Protein AF-T0LJA4-F1 (afdb_monomer)

Radius of gyration: 33.54 Å; Cα contacts (8 Å, |Δi|>4): 275; chains: 1; bounding box: 72×98×67 Å

Structure (mmCIF, N/CA/C/O backbone):
data_AF-T0LJA4-F1
#
_entry.id   AF-T0LJA4-F1
#
loop_
_atom_site.group_PDB
_atom_site.id
_atom_site.type_symbol
_atom_site.label_atom_id
_atom_site.label_alt_id
_atom_site.label_comp_id
_atom_site.label_asym_id
_atom_site.label_entity_id
_atom_site.label_seq_id
_atom_site.pdbx_PDB_ins_code
_atom_site.Cartn_x
_atom_site.Cartn_y
_atom_site.Cartn_z
_atom_site.occupancy
_atom_site.B_iso_or_equiv
_atom_site.auth_seq_id
_atom_site.auth_comp_id
_atom_site.auth_asym_id
_atom_site.auth_atom_id
_atom_site.pdbx_PDB_model_num
ATOM 1 N N . MET A 1 1 ? 8.415 -3.912 -3.471 1.00 46.12 1 MET A N 1
ATOM 2 C CA . MET A 1 1 ? 7.302 -2.967 -3.253 1.00 46.12 1 MET A CA 1
ATOM 3 C C . MET A 1 1 ? 6.629 -3.339 -1.932 1.00 46.12 1 MET A C 1
ATOM 5 O O . MET A 1 1 ? 5.525 -3.836 -1.938 1.00 46.12 1 MET A O 1
ATOM 9 N N . LEU A 1 2 ? 7.344 -3.169 -0.811 1.00 61.47 2 LEU A N 1
ATOM 10 C CA . LEU A 1 2 ? 6.916 -3.611 0.533 1.00 61.47 2 LEU A CA 1
ATOM 11 C C . LEU A 1 2 ? 6.573 -2.431 1.458 1.00 61.47 2 LEU A C 1
ATOM 13 O O . LEU A 1 2 ? 5.870 -2.584 2.442 1.00 61.47 2 LEU A O 1
ATOM 17 N N . VAL A 1 3 ? 7.012 -1.215 1.111 1.00 67.69 3 VAL A N 1
ATOM 18 C CA . VAL A 1 3 ? 6.973 -0.060 2.022 1.00 67.69 3 VAL A CA 1
ATOM 19 C C . VAL A 1 3 ? 5.551 0.391 2.360 1.00 67.69 3 VAL A C 1
ATOM 21 O O . VAL A 1 3 ? 5.290 0.699 3.513 1.00 67.69 3 VAL A O 1
ATOM 24 N N . LEU A 1 4 ? 4.628 0.449 1.395 1.00 72.62 4 LEU A N 1
ATOM 25 C CA . LEU A 1 4 ? 3.251 0.882 1.679 1.00 72.62 4 LEU A CA 1
ATOM 26 C C . LEU A 1 4 ? 2.465 -0.185 2.439 1.00 72.62 4 LEU A C 1
ATOM 28 O O . LEU A 1 4 ? 1.706 0.137 3.346 1.00 72.62 4 LEU A O 1
ATOM 32 N N . GLU A 1 5 ? 2.665 -1.455 2.108 1.00 76.44 5 GLU A N 1
ATOM 33 C CA . GLU A 1 5 ? 2.030 -2.532 2.851 1.00 76.44 5 GLU A CA 1
ATOM 34 C C . GLU A 1 5 ? 2.531 -2.567 4.293 1.00 76.44 5 GLU A C 1
ATOM 36 O O . GLU A 1 5 ? 1.732 -2.461 5.219 1.00 76.44 5 GLU A O 1
ATOM 41 N N . GLU A 1 6 ? 3.847 -2.588 4.489 1.00 78.88 6 GLU A N 1
ATOM 42 C CA . GLU A 1 6 ? 4.453 -2.656 5.815 1.00 78.88 6 GLU A CA 1
ATOM 43 C C . GLU A 1 6 ? 4.259 -1.380 6.637 1.00 78.88 6 GLU A C 1
ATOM 45 O O . GLU A 1 6 ? 4.065 -1.483 7.841 1.00 78.88 6 GLU A O 1
ATOM 50 N N . GL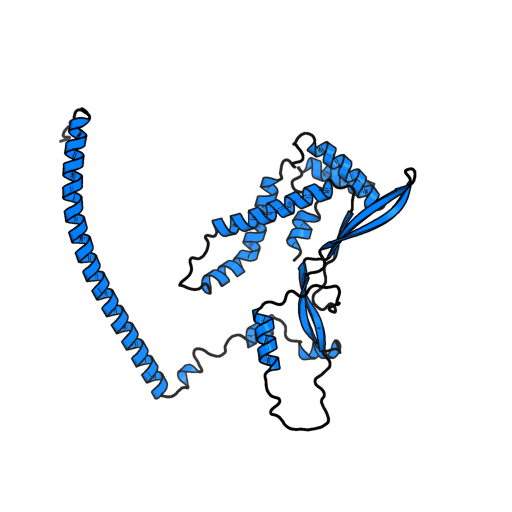N A 1 7 ? 4.318 -0.183 6.041 1.00 78.44 7 GLN A N 1
ATOM 51 C CA . GLN A 1 7 ? 4.282 1.080 6.801 1.00 78.44 7 GLN A CA 1
ATOM 52 C C . GLN A 1 7 ? 2.909 1.753 6.834 1.00 78.44 7 GLN A C 1
ATOM 54 O O . GLN A 1 7 ? 2.740 2.715 7.577 1.00 78.44 7 GLN A O 1
ATOM 59 N N . VAL A 1 8 ? 1.951 1.316 6.012 1.00 82.88 8 VAL A N 1
ATOM 60 C CA . VAL A 1 8 ? 0.622 1.945 5.937 1.00 82.88 8 VAL A CA 1
ATOM 61 C C . VAL A 1 8 ? -0.491 0.920 6.136 1.00 82.88 8 VAL A C 1
ATOM 63 O O . VAL A 1 8 ? -1.354 1.127 6.986 1.00 82.88 8 VAL A O 1
ATOM 66 N N . PHE A 1 9 ? -0.494 -0.192 5.394 1.00 82.56 9 PHE A N 1
ATOM 67 C CA . PHE A 1 9 ? -1.622 -1.138 5.423 1.00 82.56 9 PHE A CA 1
ATOM 68 C C . PHE A 1 9 ? -1.550 -2.209 6.516 1.00 82.56 9 PHE A C 1
ATOM 70 O O . PHE A 1 9 ? -2.594 -2.791 6.838 1.00 82.56 9 PHE A O 1
ATOM 77 N N . SER A 1 10 ? -0.362 -2.476 7.062 1.00 83.81 10 SER A N 1
ATOM 78 C CA . SER A 1 10 ? -0.141 -3.424 8.159 1.00 83.81 10 SER A CA 1
ATOM 79 C C . SER A 1 10 ? -0.521 -2.836 9.524 1.00 83.81 10 SER A C 1
ATOM 81 O O . SER A 1 10 ? -0.869 -3.581 10.440 1.00 83.81 10 SER A O 1
ATOM 83 N N . GLU A 1 11 ? -0.502 -1.504 9.662 1.00 87.62 11 GLU A N 1
ATOM 84 C CA . GLU A 1 11 ? -0.831 -0.835 10.918 1.00 87.62 11 GLU A CA 1
ATOM 85 C C . GLU A 1 11 ? -2.306 -1.060 11.288 1.00 87.62 11 GLU A C 1
ATOM 87 O O . GLU A 1 11 ? -3.212 -0.926 10.457 1.00 87.62 11 GLU A O 1
ATOM 92 N N . LEU A 1 12 ? -2.561 -1.366 12.566 1.00 90.25 12 LEU A N 1
ATOM 93 C CA . LEU A 1 12 ? -3.914 -1.593 13.096 1.00 90.25 12 LEU A CA 1
ATOM 94 C C . LEU A 1 12 ? -4.790 -0.334 13.036 1.00 90.25 12 LEU A C 1
ATOM 96 O O . LEU A 1 12 ? -6.008 -0.442 12.927 1.00 90.25 12 LEU A O 1
ATOM 100 N N . LEU A 1 13 ? -4.170 0.848 13.094 1.00 92.88 13 LEU A N 1
ATOM 101 C CA . LEU A 1 13 ? -4.787 2.139 12.812 1.00 92.88 13 LEU A CA 1
ATOM 102 C C . LEU A 1 13 ? -3.696 3.148 12.442 1.00 92.88 13 LEU A C 1
ATOM 104 O O . LEU A 1 13 ? -2.956 3.618 13.308 1.00 92.88 13 LEU A O 1
ATOM 108 N N . PHE A 1 14 ? -3.623 3.504 11.162 1.00 93.81 14 PHE A N 1
ATOM 109 C CA . PHE A 1 14 ? -2.644 4.475 10.687 1.00 93.81 14 PHE A CA 1
ATOM 110 C C . PHE A 1 14 ? -2.844 5.846 11.346 1.00 93.81 14 PHE A C 1
ATOM 112 O O . PHE A 1 14 ? -3.959 6.361 11.400 1.00 93.81 14 PHE A O 1
ATOM 119 N N . GLY A 1 15 ? -1.765 6.466 11.830 1.00 92.62 15 GLY A N 1
ATOM 120 C CA . GLY A 1 15 ? -1.843 7.782 12.480 1.00 92.62 15 GLY A CA 1
ATOM 121 C C . GLY A 1 15 ? -2.438 7.756 13.893 1.00 92.62 15 GLY A C 1
ATOM 122 O O . GLY A 1 15 ? -2.819 8.807 14.421 1.00 92.62 15 GLY A O 1
ATOM 123 N N . ALA A 1 16 ? -2.525 6.578 14.514 1.00 93.25 16 ALA A N 1
ATOM 124 C CA . ALA A 1 16 ? -2.872 6.436 15.920 1.00 93.25 16 ALA A CA 1
ATOM 125 C C . ALA A 1 16 ? -1.798 7.046 16.835 1.00 93.25 16 ALA A C 1
ATOM 127 O O . ALA A 1 16 ? -0.597 7.014 16.557 1.00 93.25 16 ALA A O 1
ATOM 128 N N . THR A 1 17 ? -2.230 7.573 17.978 1.00 93.19 17 THR A N 1
ATOM 129 C CA . THR A 1 17 ? -1.308 7.902 19.075 1.00 93.19 17 THR A CA 1
ATOM 130 C C . THR A 1 17 ? -0.700 6.623 19.657 1.00 93.19 17 THR A C 1
ATOM 132 O O . THR A 1 17 ? -1.292 5.551 19.549 1.00 93.19 17 THR A O 1
ATOM 135 N N . LYS A 1 18 ? 0.444 6.724 20.349 1.00 92.38 18 LYS A N 1
ATOM 136 C CA . LYS A 1 18 ? 1.082 5.562 21.007 1.00 92.38 18 LYS A CA 1
ATOM 137 C C . LYS A 1 18 ? 0.107 4.784 21.897 1.00 92.38 18 LYS A C 1
ATOM 139 O O . LYS A 1 18 ? 0.022 3.571 21.791 1.00 92.38 18 LYS A O 1
ATOM 144 N N . LYS A 1 19 ? -0.705 5.501 22.680 1.00 92.38 19 LYS A N 1
ATOM 145 C CA . LYS A 1 19 ? -1.726 4.909 23.551 1.00 92.38 19 LYS A CA 1
ATOM 146 C C . LYS A 1 19 ? -2.797 4.143 22.765 1.00 92.38 19 LYS A C 1
ATOM 148 O O . LYS A 1 19 ? -3.162 3.041 23.152 1.00 92.38 19 LYS A O 1
ATOM 153 N N . GLN A 1 20 ? -3.303 4.718 21.672 1.00 92.81 20 GLN A N 1
ATOM 154 C CA . GLN A 1 20 ? -4.292 4.051 20.815 1.00 92.81 20 GLN A CA 1
ATOM 155 C C . GLN A 1 20 ? -3.695 2.811 20.139 1.00 92.81 20 GLN A C 1
ATOM 157 O O . GLN A 1 20 ? -4.342 1.769 20.102 1.00 92.81 20 GLN A O 1
ATOM 162 N N . ALA A 1 21 ? -2.457 2.911 19.648 1.00 92.81 21 ALA A N 1
ATOM 163 C CA . ALA A 1 21 ? -1.743 1.792 19.044 1.00 92.81 21 ALA A CA 1
ATOM 164 C C . ALA A 1 21 ? -1.524 0.653 20.053 1.00 92.81 21 ALA A C 1
ATOM 166 O O . ALA A 1 21 ? -1.808 -0.497 19.739 1.00 92.81 21 ALA A O 1
ATOM 167 N N . GLU A 1 22 ? -1.100 0.963 21.281 1.00 94.81 22 GLU A N 1
ATOM 168 C CA . GLU A 1 22 ? -0.948 -0.018 22.364 1.00 94.81 22 GLU A CA 1
ATOM 169 C C . GLU A 1 22 ? -2.275 -0.712 22.698 1.00 94.81 22 GLU A C 1
ATOM 171 O O . GLU A 1 22 ? -2.321 -1.935 22.785 1.00 94.81 22 GLU A O 1
ATOM 176 N N . GLN A 1 23 ? -3.372 0.043 22.816 1.00 93.38 23 GLN A N 1
ATOM 177 C CA . GLN A 1 23 ? -4.701 -0.525 23.071 1.00 93.38 23 GLN A CA 1
ATOM 178 C C . GLN A 1 23 ? -5.155 -1.473 21.954 1.00 93.38 23 GLN A C 1
ATOM 180 O O . GLN A 1 23 ? -5.701 -2.539 22.235 1.00 93.38 23 GLN A O 1
ATOM 185 N N . LEU A 1 24 ? -4.914 -1.097 20.696 1.00 92.81 24 LEU A N 1
ATOM 186 C CA . LEU A 1 24 ? -5.208 -1.939 19.538 1.00 92.81 24 LEU A CA 1
ATOM 187 C C . LEU A 1 24 ? -4.337 -3.196 19.510 1.00 92.81 24 LEU A C 1
ATOM 189 O O . LEU A 1 24 ? -4.845 -4.266 19.200 1.00 92.81 24 LEU A O 1
ATOM 193 N N . HIS A 1 25 ? -3.053 -3.087 19.857 1.00 93.19 25 HIS A N 1
ATOM 194 C CA . HIS A 1 25 ? -2.149 -4.235 19.909 1.00 93.19 25 HIS A CA 1
ATOM 195 C C . HIS A 1 25 ? -2.536 -5.237 20.992 1.00 93.19 25 HIS A C 1
ATOM 197 O O . HIS A 1 25 ? -2.544 -6.429 20.706 1.00 93.19 25 HIS A O 1
ATOM 203 N N . VAL A 1 26 ? -2.889 -4.767 22.192 1.00 93.12 26 VAL A N 1
ATOM 204 C CA . VAL A 1 26 ? -3.359 -5.638 23.282 1.00 93.12 26 VAL A CA 1
ATOM 205 C C . VAL A 1 26 ? -4.635 -6.366 22.863 1.00 93.12 26 VAL A C 1
ATOM 207 O O . VAL A 1 26 ? -4.729 -7.582 22.991 1.00 93.12 26 VAL A O 1
ATOM 210 N N . GLN A 1 27 ? -5.593 -5.646 22.272 1.00 91.75 27 GLN A N 1
ATOM 211 C CA . GLN A 1 27 ? -6.808 -6.276 21.766 1.00 91.75 27 GLN A CA 1
ATOM 212 C C . GLN A 1 27 ? -6.496 -7.297 20.660 1.00 91.75 27 GLN A C 1
ATOM 214 O O . GLN A 1 27 ? -7.001 -8.412 20.705 1.00 91.75 27 GLN A O 1
ATOM 219 N N . ASP A 1 28 ? -5.661 -6.968 19.676 1.00 90.38 28 ASP A N 1
ATOM 220 C CA . ASP A 1 28 ? -5.341 -7.907 18.595 1.00 90.38 28 ASP A CA 1
ATOM 221 C C . ASP A 1 28 ? -4.598 -9.154 19.114 1.00 90.38 28 ASP A C 1
ATOM 223 O O . ASP A 1 28 ? -4.865 -10.257 18.635 1.00 90.38 28 ASP A O 1
ATOM 227 N N . SER A 1 29 ? -3.739 -9.007 20.133 1.00 90.62 29 SER A N 1
ATOM 228 C CA . SER A 1 29 ? -3.051 -10.135 20.771 1.00 90.62 29 SER A CA 1
ATOM 229 C C . SER A 1 29 ? -3.986 -11.025 21.585 1.00 90.62 29 SER A C 1
ATOM 231 O O . SER A 1 29 ? -3.881 -12.246 21.490 1.00 90.62 29 SER A O 1
ATOM 233 N N . ASP A 1 30 ? -4.925 -10.444 22.335 1.00 91.06 30 ASP A N 1
ATOM 234 C CA . ASP A 1 30 ? -5.860 -11.201 23.181 1.00 91.06 30 ASP A CA 1
ATOM 235 C C . ASP A 1 30 ? -6.790 -12.094 22.345 1.00 91.06 30 ASP A C 1
ATOM 237 O O . ASP A 1 30 ? -7.162 -13.190 22.763 1.00 91.06 30 ASP A O 1
ATOM 241 N N . TYR A 1 31 ? -7.122 -11.647 21.132 1.00 86.88 31 TYR A N 1
ATOM 242 C CA . TYR A 1 31 ? -8.015 -12.344 20.203 1.00 86.88 31 TYR A CA 1
ATOM 243 C C . TYR A 1 31 ? -7.271 -12.933 18.994 1.00 86.88 31 TYR A C 1
ATOM 245 O O . TYR A 1 31 ? -7.883 -13.193 17.958 1.00 86.88 31 TYR A O 1
ATOM 253 N N . CYS A 1 32 ? -5.957 -13.164 19.094 1.00 84.94 32 CYS A N 1
ATOM 254 C CA . CYS A 1 32 ? -5.168 -13.708 17.982 1.00 84.94 32 CYS A CA 1
ATOM 255 C C . CYS A 1 32 ? -5.572 -15.142 17.595 1.00 84.94 32 CYS A C 1
ATOM 257 O O . CYS A 1 32 ? -5.387 -15.550 16.450 1.00 84.94 32 CYS A O 1
ATOM 259 N N . HIS A 1 33 ? -6.148 -15.890 18.540 1.00 83.00 33 HIS A N 1
ATOM 260 C CA . HIS A 1 33 ? -6.661 -17.244 18.329 1.00 83.00 33 HIS A CA 1
ATOM 261 C C . HIS A 1 33 ? -8.064 -17.273 17.704 1.00 83.00 33 HIS A C 1
ATOM 263 O O . HIS A 1 33 ? -8.493 -18.319 17.217 1.00 83.00 33 HIS A O 1
ATOM 269 N N . ASP A 1 34 ? -8.777 -16.143 17.698 1.00 80.69 34 ASP A N 1
ATOM 270 C CA . ASP A 1 34 ? -10.072 -16.026 17.039 1.00 80.69 34 ASP A CA 1
ATOM 271 C C . ASP A 1 34 ? -9.907 -15.759 15.534 1.00 80.69 34 ASP A C 1
ATOM 273 O O . ASP A 1 34 ? -8.963 -15.113 15.077 1.00 80.69 34 ASP A O 1
ATOM 277 N N . GLY A 1 35 ? -10.869 -16.231 14.735 1.00 77.62 35 GLY A N 1
ATOM 278 C CA . GLY A 1 35 ? -10.856 -16.044 13.283 1.00 77.62 35 GLY A CA 1
ATOM 279 C C . GLY A 1 35 ? -10.770 -14.569 12.858 1.00 77.62 35 GLY A C 1
ATOM 280 O O . GLY A 1 35 ? -11.369 -13.681 13.475 1.00 77.62 35 GLY A O 1
ATOM 281 N N . GLY A 1 36 ? -10.069 -14.311 11.746 1.00 81.88 36 GLY A N 1
ATOM 282 C CA . GLY A 1 36 ? -9.714 -12.960 11.291 1.00 81.88 36 GLY A CA 1
ATOM 283 C C . GLY A 1 36 ? -10.891 -11.990 11.131 1.00 81.88 36 GLY A C 1
ATOM 284 O O . GLY A 1 36 ? -10.733 -10.798 11.388 1.00 81.88 36 GLY A O 1
ATOM 285 N N . ILE A 1 37 ? -12.083 -12.486 10.789 1.00 84.31 37 ILE A N 1
ATOM 286 C CA . ILE A 1 37 ? -13.282 -11.653 10.619 1.00 84.31 37 ILE A CA 1
ATOM 287 C C . ILE A 1 37 ? -13.861 -11.195 11.965 1.00 84.31 37 ILE A C 1
ATOM 289 O O . ILE A 1 37 ? -14.205 -10.023 12.113 1.00 84.31 37 ILE A O 1
ATOM 293 N N . ARG A 1 38 ? -13.911 -12.074 12.977 1.00 83.75 38 ARG A N 1
ATOM 294 C CA . ARG A 1 38 ? -14.362 -11.702 14.333 1.00 83.75 38 ARG A CA 1
ATOM 295 C C . ARG A 1 38 ? -13.424 -10.661 14.936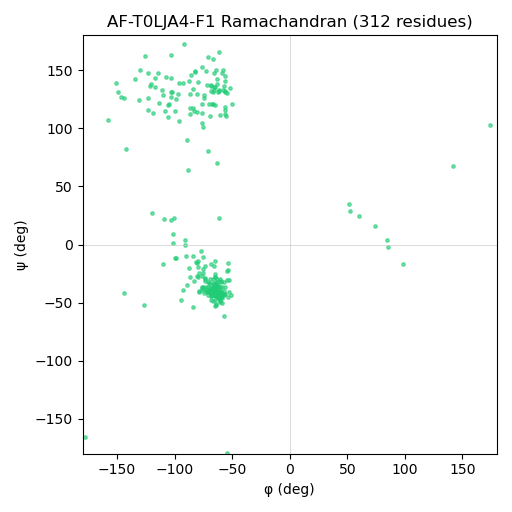 1.00 83.75 38 ARG A C 1
ATOM 297 O O . ARG A 1 38 ? -13.884 -9.641 15.447 1.00 83.75 38 ARG A O 1
ATOM 304 N N . ARG A 1 39 ? -12.114 -10.868 14.771 1.00 88.12 39 ARG A N 1
ATOM 305 C CA . ARG A 1 39 ? -11.080 -9.909 15.175 1.00 88.12 39 ARG A CA 1
ATOM 306 C C . ARG A 1 39 ? -11.234 -8.564 14.457 1.00 88.12 39 ARG A C 1
ATOM 308 O O . ARG A 1 39 ? -11.207 -7.527 15.113 1.00 88.12 39 ARG A O 1
ATOM 315 N N . SER A 1 40 ? -11.482 -8.567 13.142 1.00 88.38 40 SER A N 1
ATOM 316 C CA . SER A 1 40 ? -11.707 -7.335 12.369 1.00 88.38 40 SER A CA 1
ATOM 317 C C . SER A 1 40 ? -12.967 -6.583 12.812 1.00 88.38 40 SER A C 1
ATOM 319 O O . SER A 1 40 ? -12.932 -5.362 12.916 1.00 88.38 40 SER A O 1
ATOM 321 N N . ARG A 1 41 ? -14.059 -7.287 13.145 1.00 89.06 41 ARG A N 1
ATOM 322 C CA . ARG A 1 41 ? -15.306 -6.689 13.665 1.00 89.06 41 ARG A CA 1
ATOM 323 C C . ARG A 1 41 ? -15.134 -6.051 15.050 1.00 89.06 41 ARG A C 1
ATOM 325 O O . ARG A 1 41 ? -15.679 -4.977 15.315 1.00 89.06 41 ARG A O 1
ATOM 332 N N . LEU A 1 42 ? -14.386 -6.696 15.945 1.00 90.38 42 LEU A N 1
ATOM 333 C CA . LEU A 1 42 ? -14.051 -6.118 17.251 1.00 90.38 42 LEU A CA 1
ATOM 334 C C . LEU A 1 42 ? -13.177 -4.873 17.086 1.00 90.38 42 LEU A C 1
ATOM 336 O O . LEU A 1 42 ? -13.497 -3.817 17.636 1.00 90.38 42 LEU A O 1
ATOM 340 N N . ARG A 1 43 ? -12.127 -4.976 16.262 1.00 91.38 43 ARG A N 1
ATOM 341 C CA . ARG A 1 43 ? -11.234 -3.858 15.955 1.00 91.38 43 ARG A CA 1
ATOM 342 C C . ARG A 1 43 ? -11.992 -2.685 15.345 1.00 91.38 43 ARG A C 1
ATOM 344 O O . ARG A 1 43 ? -11.823 -1.570 15.823 1.00 91.38 43 ARG A O 1
ATOM 351 N N . SER A 1 44 ? -12.870 -2.919 14.369 1.00 92.06 44 SER A N 1
ATOM 352 C CA . SER A 1 44 ? -13.647 -1.848 13.736 1.00 92.06 44 SER A CA 1
ATOM 353 C C . SER A 1 44 ? -14.517 -1.100 14.743 1.00 92.06 44 SER A C 1
ATOM 355 O O . SER A 1 44 ? -14.552 0.125 14.739 1.00 92.06 44 SER A O 1
ATOM 357 N N . THR A 1 45 ? -15.161 -1.826 15.660 1.00 92.44 45 THR A N 1
ATOM 358 C CA . THR A 1 45 ? -15.987 -1.232 16.723 1.00 92.44 45 THR A CA 1
ATOM 359 C C . THR A 1 45 ? -15.146 -0.351 17.648 1.00 92.44 45 THR A C 1
ATOM 361 O O . THR A 1 45 ? -15.529 0.770 17.979 1.00 92.44 45 THR A O 1
ATOM 364 N N . LEU A 1 46 ? -13.970 -0.836 18.044 1.00 92.88 46 LEU A N 1
ATOM 365 C CA . LEU A 1 46 ? -13.057 -0.103 18.913 1.00 92.88 46 LEU A CA 1
ATOM 366 C C . LEU A 1 46 ? -12.443 1.118 18.208 1.00 92.88 46 LEU A C 1
ATOM 368 O O . LEU A 1 46 ? -12.372 2.189 18.809 1.00 92.88 46 LEU A O 1
ATOM 372 N N . VAL A 1 47 ? -12.079 0.998 16.930 1.00 93.62 47 VAL A N 1
ATOM 373 C CA . VAL A 1 47 ? -11.602 2.117 16.105 1.00 93.62 47 VAL A CA 1
ATOM 374 C C . VAL A 1 47 ? -12.688 3.187 15.957 1.00 93.62 47 VAL A C 1
ATOM 376 O O . VAL A 1 47 ? -12.392 4.364 16.144 1.00 93.62 47 VAL A O 1
ATOM 379 N N . GLU A 1 48 ? -13.947 2.818 15.699 1.00 93.06 48 GLU A N 1
ATOM 380 C CA . GLU A 1 48 ? -15.061 3.781 15.645 1.00 93.06 48 GLU A CA 1
ATOM 381 C C . GLU A 1 48 ? -15.237 4.530 16.973 1.00 93.06 48 GLU A C 1
ATOM 383 O O . GLU A 1 48 ? -15.368 5.753 16.982 1.00 93.06 48 GLU A O 1
ATOM 388 N N . MET A 1 49 ? -15.151 3.835 18.113 1.00 91.75 49 MET A N 1
ATOM 389 C CA . MET A 1 49 ? -15.202 4.489 19.428 1.00 91.75 49 MET A CA 1
ATOM 390 C C . MET A 1 49 ? -14.024 5.450 19.648 1.00 91.75 49 MET A C 1
ATOM 392 O O . MET A 1 49 ? -14.209 6.554 20.167 1.00 91.75 49 MET A O 1
ATOM 396 N N . MET A 1 50 ? -12.811 5.061 19.239 1.00 91.81 50 MET A N 1
ATOM 397 C CA . MET A 1 50 ? -11.619 5.910 19.344 1.00 91.81 50 MET A CA 1
ATOM 398 C C . MET A 1 50 ? -11.722 7.168 18.478 1.00 91.81 50 MET A C 1
ATOM 400 O O . MET A 1 50 ? -11.304 8.243 18.912 1.00 91.81 50 MET A O 1
ATOM 404 N N . LEU A 1 51 ? -12.258 7.036 17.263 1.00 92.25 51 LEU A N 1
ATOM 405 C CA . LEU A 1 51 ? -12.338 8.112 16.275 1.00 92.25 51 LEU A CA 1
ATOM 406 C C . LEU A 1 51 ? -13.625 8.941 16.367 1.00 92.25 51 LEU A C 1
ATOM 408 O O . LEU A 1 51 ? -13.713 9.998 15.738 1.00 92.25 51 LEU A O 1
ATOM 412 N N . GLY A 1 52 ? -14.610 8.508 17.160 1.00 88.00 52 GLY A N 1
ATOM 413 C CA . GLY A 1 52 ? -15.881 9.216 17.333 1.00 88.00 52 GLY A CA 1
ATOM 414 C C . GLY A 1 52 ? -15.710 10.654 17.832 1.00 88.00 52 GLY A C 1
ATOM 415 O O . GLY A 1 52 ? -16.444 11.547 17.420 1.00 88.00 52 GLY A O 1
ATOM 416 N N . HIS A 1 53 ? -14.678 10.907 18.641 1.00 82.62 53 HIS A N 1
ATOM 417 C CA . HIS A 1 53 ? -14.349 12.242 19.155 1.00 82.62 53 HIS A CA 1
ATOM 418 C C . HIS A 1 53 ? -13.589 13.120 18.149 1.00 82.62 53 HIS A C 1
ATOM 420 O O . HIS A 1 53 ? -13.486 14.327 18.345 1.00 82.62 53 HIS A O 1
ATOM 426 N N . SER A 1 54 ? -13.030 12.530 17.091 1.00 84.00 54 SER A N 1
ATOM 427 C CA . SER A 1 54 ? -12.169 13.198 16.110 1.00 84.00 54 SER A CA 1
ATOM 428 C C . SER A 1 54 ? -12.746 13.148 14.693 1.00 84.00 54 SER A C 1
ATOM 430 O O . SER A 1 54 ? -12.004 13.180 13.712 1.00 84.00 54 SER A O 1
ATOM 432 N N . HIS A 1 55 ? -14.077 13.056 14.580 1.00 84.81 55 HIS A N 1
ATOM 433 C CA . HIS A 1 55 ? -14.813 13.017 13.311 1.00 84.81 55 HIS A CA 1
ATOM 434 C C . HIS A 1 55 ? -14.288 11.962 12.318 1.00 84.81 55 HIS A C 1
ATOM 436 O O . HIS A 1 55 ? -14.289 12.178 11.108 1.00 84.81 55 HIS A O 1
ATOM 442 N N . GLY A 1 56 ? -13.828 10.810 12.816 1.00 83.75 56 GLY A N 1
ATOM 443 C CA . GLY A 1 56 ? -13.331 9.728 11.962 1.00 83.75 56 GLY A CA 1
ATOM 444 C C . GLY A 1 56 ? -11.862 9.857 11.541 1.00 83.75 56 GLY A C 1
ATOM 445 O O . GLY A 1 56 ? -11.394 9.021 10.770 1.00 83.75 56 GLY A O 1
ATOM 446 N N . MET A 1 57 ? -11.125 10.862 12.030 1.00 90.38 57 MET A N 1
ATOM 447 C CA . MET A 1 57 ? -9.721 11.090 11.678 1.00 90.38 57 MET A CA 1
ATOM 448 C C . MET A 1 57 ? -8.774 10.805 12.856 1.00 90.38 57 MET A C 1
ATOM 450 O O . MET A 1 57 ? -8.967 11.352 13.943 1.00 90.38 57 MET A O 1
ATOM 454 N N . PRO A 1 58 ? -7.726 9.985 12.679 1.00 93.19 58 PRO A N 1
ATOM 455 C CA . PRO A 1 58 ? -6.704 9.778 13.704 1.00 93.19 58 PRO A CA 1
ATOM 456 C C . PRO A 1 58 ? -5.931 11.068 14.019 1.00 93.19 58 PRO A C 1
ATOM 458 O O . PRO A 1 58 ? -5.605 11.846 13.123 1.00 93.19 58 PRO A O 1
ATOM 461 N N . GLN A 1 59 ? -5.592 11.286 15.292 1.00 90.88 59 GLN A N 1
ATOM 462 C CA . GLN A 1 59 ? -4.972 12.540 15.753 1.00 90.88 59 GLN A CA 1
ATOM 463 C C . GLN A 1 59 ? -3.605 12.815 15.113 1.00 90.88 59 GLN A C 1
ATOM 465 O O . GLN A 1 59 ? -3.268 13.964 14.838 1.00 90.88 59 GLN A O 1
ATOM 470 N N . CYS A 1 60 ? -2.812 11.770 14.863 1.00 93.50 60 CYS A N 1
ATOM 471 C CA . CYS A 1 60 ? -1.482 11.888 14.270 1.00 93.50 60 CYS A CA 1
ATOM 472 C C . CYS A 1 60 ? -1.481 11.561 12.771 1.00 93.50 60 CYS A C 1
ATOM 474 O O . CYS A 1 60 ? -0.429 11.231 12.232 1.00 93.50 60 CYS A O 1
ATOM 476 N N . PHE A 1 61 ? -2.626 11.665 12.084 1.00 94.56 61 PHE A N 1
ATOM 477 C CA . PHE A 1 61 ? -2.734 11.308 10.668 1.00 94.56 61 PHE A CA 1
ATOM 478 C C . PHE A 1 61 ? -1.744 12.081 9.784 1.00 94.56 61 PHE A C 1
ATOM 480 O O . PHE A 1 61 ? -0.863 11.461 9.195 1.00 94.56 61 PHE A O 1
ATOM 487 N N . TRP A 1 62 ? -1.833 13.416 9.726 1.00 95.06 62 TRP A N 1
ATOM 488 C CA . TRP A 1 62 ? -0.960 14.224 8.859 1.00 95.06 62 TRP A CA 1
ATOM 489 C C . TRP A 1 62 ? 0.533 14.081 9.191 1.00 95.06 62 TRP A C 1
ATOM 491 O O . TRP A 1 62 ? 1.296 13.777 8.276 1.00 95.06 62 TRP A O 1
ATOM 501 N N . PRO A 1 63 ? 0.964 14.160 10.470 1.00 95.12 63 PRO A N 1
ATOM 502 C CA . PRO A 1 63 ? 2.364 13.916 10.819 1.00 95.12 63 PRO A CA 1
ATOM 503 C C . PRO A 1 63 ? 2.882 12.542 10.374 1.00 95.12 63 PRO A C 1
ATOM 505 O O . PRO A 1 63 ? 4.043 12.409 9.979 1.00 95.12 63 PRO A O 1
ATOM 508 N N . SER A 1 64 ? 2.040 11.506 10.433 1.00 93.50 64 SER A N 1
ATOM 509 C CA . SER A 1 64 ? 2.405 10.175 9.948 1.00 93.50 64 SER A CA 1
ATOM 510 C C . SER A 1 64 ? 2.497 10.125 8.422 1.00 93.50 64 SER A C 1
ATOM 512 O O . SER A 1 64 ? 3.439 9.520 7.912 1.00 93.50 64 SER A O 1
ATOM 514 N N . VAL A 1 65 ? 1.592 10.787 7.685 1.00 94.31 65 VAL A N 1
ATOM 515 C CA . VAL A 1 65 ? 1.682 10.897 6.213 1.00 94.31 65 VAL A CA 1
ATOM 516 C C . VAL A 1 65 ? 2.991 11.572 5.806 1.00 94.31 65 VAL A C 1
ATOM 518 O O . VAL A 1 65 ? 3.738 10.999 5.013 1.00 94.31 65 VAL A O 1
ATOM 521 N N . ASP A 1 66 ? 3.322 12.720 6.402 1.00 94.31 66 ASP A N 1
ATOM 522 C CA . ASP A 1 66 ? 4.567 13.451 6.127 1.00 94.31 66 ASP A CA 1
ATOM 523 C C . ASP A 1 66 ? 5.806 12.582 6.369 1.00 94.31 66 ASP A C 1
ATOM 525 O O . ASP A 1 66 ? 6.733 12.525 5.555 1.00 94.31 66 ASP A O 1
ATOM 529 N N . LYS A 1 67 ? 5.815 11.835 7.478 1.00 93.00 67 LYS A N 1
ATOM 530 C CA . LYS A 1 67 ? 6.919 10.935 7.824 1.00 93.00 67 LYS A CA 1
ATOM 531 C C . LYS A 1 67 ? 7.129 9.848 6.767 1.00 93.00 67 LYS A C 1
ATOM 533 O O . LYS A 1 67 ? 8.277 9.567 6.412 1.00 93.00 67 LYS A O 1
ATOM 538 N N . VAL A 1 68 ? 6.057 9.219 6.280 1.00 91.25 68 VAL A N 1
ATOM 539 C CA . VAL A 1 68 ? 6.162 8.176 5.246 1.00 91.25 68 VAL A CA 1
ATOM 540 C C . VAL A 1 68 ? 6.513 8.798 3.890 1.00 91.25 68 VAL A C 1
ATOM 542 O O . VAL A 1 68 ? 7.383 8.272 3.196 1.00 91.25 68 VAL A O 1
ATOM 545 N N . ALA A 1 69 ? 5.938 9.953 3.545 1.00 91.81 69 ALA A N 1
ATOM 546 C CA . ALA A 1 69 ? 6.244 10.674 2.310 1.00 91.81 69 ALA A CA 1
ATOM 547 C C . ALA A 1 69 ? 7.729 11.062 2.228 1.00 91.81 69 ALA A C 1
ATOM 549 O O . ALA A 1 69 ? 8.379 10.814 1.213 1.00 91.81 69 ALA A O 1
ATOM 550 N N . MET A 1 70 ? 8.308 11.574 3.318 1.00 91.38 70 MET A N 1
ATOM 551 C CA . MET A 1 70 ? 9.737 11.902 3.390 1.00 91.38 70 MET A CA 1
ATOM 552 C C . MET A 1 70 ? 10.638 10.672 3.256 1.00 91.38 70 MET A C 1
ATOM 554 O O . MET A 1 70 ? 11.662 10.717 2.566 1.00 91.38 70 MET A O 1
ATOM 558 N N . ARG A 1 71 ? 10.268 9.549 3.882 1.00 89.50 71 ARG A N 1
ATOM 559 C CA . ARG A 1 71 ? 10.991 8.278 3.717 1.00 89.50 71 ARG A CA 1
ATOM 560 C C . ARG A 1 71 ? 10.943 7.792 2.273 1.00 89.50 71 ARG A C 1
ATOM 562 O O . ARG A 1 71 ? 11.980 7.404 1.738 1.00 89.50 71 ARG A O 1
ATOM 569 N N . LEU A 1 72 ? 9.774 7.856 1.635 1.00 87.44 72 LEU A N 1
ATOM 570 C CA . LEU A 1 72 ? 9.628 7.461 0.239 1.00 87.44 72 LEU A CA 1
ATOM 571 C C . LEU A 1 72 ? 10.437 8.379 -0.681 1.00 87.44 72 LEU A C 1
ATOM 573 O O . LEU A 1 72 ? 11.173 7.872 -1.523 1.00 87.44 72 LEU A O 1
ATOM 577 N N . LEU A 1 73 ? 10.380 9.699 -0.470 1.00 88.44 73 LEU A N 1
ATOM 578 C CA . LEU A 1 73 ? 11.185 10.670 -1.215 1.00 88.44 73 LEU A CA 1
ATOM 579 C C . LEU A 1 73 ? 12.683 10.353 -1.108 1.00 88.44 73 LEU A C 1
ATOM 581 O O . LEU A 1 73 ? 13.399 10.390 -2.106 1.00 88.44 73 LEU A O 1
ATOM 585 N N . THR A 1 74 ? 13.146 9.998 0.091 1.00 88.38 74 THR A N 1
ATOM 586 C CA . THR A 1 74 ? 14.548 9.637 0.344 1.00 88.38 74 THR A CA 1
ATOM 587 C C . THR A 1 74 ? 14.943 8.367 -0.413 1.00 88.38 74 THR A C 1
ATOM 589 O O . THR A 1 74 ? 16.031 8.299 -0.980 1.00 88.38 74 THR A O 1
ATOM 592 N N . LEU A 1 75 ? 14.045 7.379 -0.477 1.00 86.00 75 LEU A N 1
ATOM 593 C CA . LEU A 1 75 ? 14.262 6.119 -1.189 1.00 86.00 75 LEU A CA 1
ATOM 594 C C . LEU A 1 75 ? 14.333 6.315 -2.709 1.00 86.00 75 LEU A C 1
ATOM 596 O O . LEU A 1 75 ? 15.176 5.709 -3.367 1.00 86.00 75 LEU A O 1
ATOM 600 N N . ILE A 1 76 ? 13.488 7.182 -3.273 1.00 84.88 76 ILE A N 1
ATOM 601 C CA . ILE A 1 76 ? 13.486 7.467 -4.717 1.00 84.88 76 ILE A CA 1
ATOM 602 C C . ILE A 1 76 ? 14.526 8.518 -5.126 1.00 84.88 76 ILE A C 1
ATOM 604 O O . ILE A 1 76 ? 14.766 8.708 -6.317 1.00 84.88 76 ILE A O 1
ATOM 608 N N . PHE A 1 77 ? 15.162 9.202 -4.170 1.00 85.19 77 PHE A N 1
ATOM 609 C CA . PHE A 1 77 ? 16.105 10.290 -4.436 1.00 85.19 77 PHE A CA 1
ATOM 610 C C . PHE A 1 77 ? 17.238 9.924 -5.418 1.00 85.19 77 PHE A C 1
ATOM 612 O O . PHE A 1 77 ? 17.536 10.735 -6.300 1.00 85.19 77 PHE A O 1
ATOM 619 N N . PRO A 1 78 ? 17.853 8.722 -5.368 1.00 85.88 78 PRO A N 1
ATOM 620 C CA . PRO A 1 78 ? 18.855 8.316 -6.356 1.00 85.88 78 PRO A CA 1
ATOM 621 C C . PRO A 1 78 ? 18.293 8.246 -7.781 1.00 85.88 78 PRO A C 1
ATOM 623 O O . PRO A 1 78 ? 18.952 8.680 -8.728 1.00 85.88 78 PRO A O 1
ATOM 626 N N . VAL A 1 79 ? 17.060 7.755 -7.928 1.00 81.94 79 VAL A N 1
ATOM 627 C CA . VAL A 1 79 ? 16.360 7.681 -9.217 1.00 81.94 79 VAL A CA 1
ATOM 628 C C . VAL A 1 79 ? 16.027 9.085 -9.705 1.00 81.94 79 VAL A C 1
ATOM 630 O O . VAL A 1 79 ? 16.311 9.403 -10.853 1.00 81.94 79 VAL A O 1
ATOM 633 N N . LEU A 1 80 ? 15.527 9.962 -8.830 1.00 82.69 80 LEU A N 1
ATOM 634 C CA . LEU A 1 80 ? 15.263 11.364 -9.167 1.00 82.69 80 LEU A CA 1
ATOM 635 C C . LEU A 1 80 ? 16.529 12.091 -9.640 1.00 82.69 80 LEU A C 1
ATOM 637 O O . LEU A 1 80 ? 16.486 12.824 -10.626 1.00 82.69 80 LEU A O 1
ATOM 641 N N . ASN A 1 81 ? 17.673 11.859 -8.991 1.00 83.75 81 ASN A N 1
ATOM 642 C CA . ASN A 1 81 ? 18.951 12.425 -9.426 1.00 83.75 81 ASN A CA 1
ATOM 643 C C . ASN A 1 81 ? 19.386 11.902 -10.795 1.00 83.75 81 ASN A C 1
ATOM 645 O O . ASN A 1 81 ? 19.944 12.660 -11.588 1.00 83.75 81 ASN A O 1
ATOM 649 N N . TRP A 1 82 ? 19.146 10.622 -11.078 1.00 83.44 82 TRP A N 1
ATOM 650 C CA . TRP A 1 82 ? 19.413 10.054 -12.394 1.00 83.44 82 TRP A CA 1
ATOM 651 C C . TRP A 1 82 ? 18.492 10.655 -13.461 1.00 83.44 82 TRP A C 1
ATOM 653 O O . TRP A 1 82 ? 18.995 11.153 -14.465 1.00 83.44 82 TRP A O 1
ATOM 663 N N . VAL A 1 83 ? 17.181 10.715 -13.201 1.00 81.31 83 VAL A N 1
ATOM 664 C CA . VAL A 1 83 ? 16.181 11.336 -14.087 1.00 81.31 83 VAL A CA 1
ATOM 665 C C . VAL A 1 83 ? 16.535 12.796 -14.364 1.00 81.31 83 VAL A C 1
ATOM 667 O O . VAL A 1 83 ? 16.471 13.239 -15.502 1.00 81.31 83 VAL A O 1
ATOM 670 N N . ARG A 1 84 ? 17.009 13.539 -13.359 1.00 80.31 84 ARG A N 1
ATOM 671 C CA . ARG A 1 84 ? 17.461 14.928 -13.530 1.00 80.31 84 ARG A CA 1
ATOM 672 C C . ARG A 1 84 ? 18.690 15.074 -14.419 1.00 80.31 84 ARG A C 1
ATOM 674 O O . ARG A 1 84 ? 18.833 16.099 -15.073 1.00 80.31 84 ARG A O 1
ATOM 681 N N . ARG A 1 85 ? 19.558 14.064 -14.485 1.00 80.12 85 ARG A N 1
ATOM 682 C CA . ARG A 1 85 ? 20.714 14.055 -15.398 1.00 80.12 85 ARG A CA 1
ATOM 683 C C . ARG A 1 85 ? 20.341 13.663 -16.825 1.00 80.12 85 ARG A C 1
ATOM 685 O O . ARG A 1 85 ? 21.052 14.048 -17.745 1.00 80.12 85 ARG A O 1
ATOM 692 N N . THR A 1 86 ? 19.283 12.876 -17.000 1.00 83.75 86 THR A N 1
ATOM 693 C CA . THR A 1 86 ? 18.820 12.380 -18.306 1.00 83.75 86 THR A CA 1
ATOM 694 C C . THR A 1 86 ? 17.623 13.154 -18.858 1.00 83.75 86 THR A C 1
ATOM 696 O O . THR A 1 86 ? 17.142 12.828 -19.942 1.00 83.75 86 THR A O 1
ATOM 699 N N . TRP A 1 87 ? 17.152 14.175 -18.135 1.00 82.06 87 TRP A N 1
ATOM 700 C CA . TRP A 1 87 ? 15.991 14.971 -18.511 1.00 82.06 87 TRP A CA 1
ATOM 701 C C . TRP A 1 87 ? 16.231 15.727 -19.825 1.00 82.06 87 TRP A C 1
ATOM 703 O O . TRP A 1 87 ? 17.322 16.276 -20.014 1.00 82.06 87 TRP A O 1
ATOM 713 N N . PRO A 1 88 ? 15.239 15.780 -20.732 1.00 85.94 88 PRO A N 1
ATOM 714 C CA . PRO A 1 88 ? 15.358 16.548 -21.963 1.00 85.94 88 PRO A CA 1
ATOM 715 C C . PRO A 1 88 ? 15.645 18.029 -21.664 1.00 85.94 88 PRO A C 1
ATOM 717 O O . PRO A 1 88 ? 14.948 18.617 -20.838 1.00 85.94 88 PRO A O 1
ATOM 720 N N . PRO A 1 89 ? 16.622 18.661 -22.340 1.00 76.88 89 PRO A N 1
ATOM 721 C CA . PRO A 1 89 ? 16.959 20.067 -22.103 1.00 76.88 89 PRO A CA 1
ATOM 722 C C . PRO A 1 89 ? 15.837 21.037 -22.506 1.00 76.88 89 PRO A C 1
ATOM 724 O O . PRO A 1 89 ? 15.827 22.172 -22.043 1.00 76.88 89 PRO A O 1
ATOM 727 N N . ASP A 1 90 ? 14.895 20.584 -23.338 1.00 83.62 90 ASP A N 1
ATOM 728 C CA . ASP A 1 90 ? 13.792 21.387 -23.877 1.00 83.62 90 ASP A CA 1
ATOM 729 C C . ASP A 1 90 ? 12.521 21.349 -23.003 1.00 83.62 90 ASP A C 1
ATOM 731 O O . ASP A 1 90 ? 11.508 21.945 -23.366 1.00 83.62 90 ASP A O 1
ATOM 735 N N . GLN A 1 91 ? 12.534 20.619 -21.878 1.00 82.12 91 GLN A N 1
ATOM 736 C CA . GLN A 1 91 ? 11.389 20.496 -20.970 1.00 82.12 91 GLN A CA 1
ATOM 737 C C . GLN A 1 91 ? 11.731 20.973 -19.562 1.00 82.12 91 GLN A C 1
ATOM 739 O O . GLN A 1 91 ? 12.751 20.585 -18.991 1.00 82.12 91 GLN A O 1
ATOM 744 N N . ASP A 1 92 ? 10.813 21.727 -18.957 1.00 84.06 92 ASP A N 1
ATOM 745 C CA . ASP A 1 92 ? 10.942 22.156 -17.569 1.00 84.06 92 ASP A CA 1
ATOM 746 C C . ASP A 1 92 ? 10.855 20.951 -16.625 1.00 84.06 92 ASP A C 1
ATOM 748 O O . ASP A 1 92 ? 9.874 20.204 -16.603 1.00 84.06 92 ASP A O 1
ATOM 752 N N . MET A 1 93 ? 11.910 20.749 -15.836 1.00 80.25 93 MET A N 1
ATOM 753 C CA . MET A 1 93 ? 11.927 19.729 -14.793 1.00 80.25 93 MET A CA 1
ATOM 754 C C . MET A 1 93 ? 11.063 20.196 -13.610 1.00 80.25 93 MET A C 1
ATOM 756 O O . MET A 1 93 ? 11.316 21.286 -13.089 1.00 80.25 93 MET A O 1
ATOM 760 N N . PRO A 1 94 ? 10.106 19.385 -13.118 1.00 84.19 94 PRO A N 1
ATOM 761 C CA . PRO A 1 94 ? 9.355 19.719 -11.913 1.00 84.19 94 PRO A CA 1
ATOM 762 C C . PRO A 1 94 ? 10.265 19.967 -10.701 1.00 84.19 94 PRO A C 1
ATOM 764 O O . PRO A 1 94 ? 11.254 19.261 -10.470 1.00 84.19 94 PRO A O 1
ATOM 767 N N . ASP A 1 95 ? 9.904 20.972 -9.898 1.00 88.31 95 ASP A N 1
ATOM 768 C CA . ASP A 1 95 ? 10.597 21.258 -8.644 1.00 88.31 95 ASP A CA 1
ATOM 769 C C . ASP A 1 95 ? 10.442 20.085 -7.665 1.00 88.31 95 ASP A C 1
ATOM 771 O O . ASP A 1 95 ? 9.431 19.378 -7.641 1.00 88.31 95 ASP A O 1
ATOM 775 N N . ILE A 1 96 ? 11.440 19.894 -6.801 1.00 87.62 96 ILE A N 1
ATOM 776 C CA . ILE A 1 96 ? 11.412 18.838 -5.787 1.00 87.62 96 ILE A CA 1
ATOM 777 C C . ILE A 1 96 ? 10.229 19.001 -4.829 1.00 87.62 96 ILE A C 1
ATOM 779 O O . ILE A 1 96 ? 9.693 18.004 -4.353 1.00 87.62 96 ILE A O 1
ATOM 783 N N . LYS A 1 97 ? 9.784 20.242 -4.587 1.00 89.94 97 LYS A N 1
ATOM 784 C CA . LYS A 1 97 ? 8.585 20.523 -3.790 1.00 89.94 97 LYS A CA 1
ATOM 785 C C . LYS A 1 97 ? 7.328 19.991 -4.465 1.00 89.94 97 LYS A C 1
ATOM 787 O O . LYS A 1 97 ? 6.506 19.379 -3.794 1.00 89.94 97 LYS A O 1
ATOM 792 N N . THR A 1 98 ? 7.203 20.171 -5.779 1.00 90.56 98 THR A N 1
ATOM 793 C CA . THR A 1 98 ? 6.088 19.625 -6.560 1.00 90.56 98 THR A CA 1
ATOM 794 C C . THR A 1 98 ? 6.101 18.101 -6.507 1.00 90.56 98 THR A C 1
ATOM 796 O O . THR A 1 98 ? 5.078 17.493 -6.220 1.00 90.56 98 THR A O 1
ATOM 799 N N . ILE A 1 99 ? 7.272 17.480 -6.676 1.00 88.00 99 ILE A N 1
ATOM 800 C CA . ILE A 1 99 ? 7.423 16.020 -6.581 1.00 88.00 99 ILE A CA 1
ATOM 801 C C . ILE A 1 99 ? 7.036 15.514 -5.183 1.00 88.00 99 ILE A C 1
ATOM 803 O O . ILE A 1 99 ? 6.295 14.540 -5.067 1.00 88.00 99 ILE A O 1
ATOM 807 N N . TYR A 1 100 ? 7.502 16.179 -4.120 1.00 90.88 100 TYR A N 1
ATOM 808 C CA . TYR A 1 100 ? 7.108 15.846 -2.750 1.00 90.88 100 TYR A CA 1
ATOM 809 C C . TYR A 1 100 ? 5.597 15.976 -2.551 1.00 90.88 100 TYR A C 1
ATOM 811 O O . TYR A 1 100 ? 4.992 15.083 -1.968 1.00 90.88 100 TYR A O 1
ATOM 819 N N . GLN A 1 101 ? 4.982 17.048 -3.059 1.00 93.56 101 GLN A N 1
ATOM 820 C CA . GLN A 1 101 ? 3.547 17.272 -2.924 1.00 93.56 101 GLN A CA 1
ATOM 821 C C . GLN A 1 101 ? 2.730 16.185 -3.629 1.00 93.56 101 GLN A C 1
ATOM 823 O O . GLN A 1 101 ? 1.761 15.697 -3.057 1.00 93.56 101 GLN A O 1
ATOM 828 N N . GLU A 1 102 ? 3.131 15.760 -4.829 1.00 89.75 102 GLU A N 1
ATOM 829 C CA . GLU A 1 102 ? 2.467 14.666 -5.550 1.00 89.75 102 GLU A CA 1
ATOM 830 C C . GLU A 1 102 ? 2.571 13.337 -4.796 1.00 89.75 102 GLU A C 1
ATOM 832 O O . GLU A 1 102 ? 1.582 12.616 -4.637 1.00 89.75 102 GLU A O 1
ATOM 837 N N . ILE A 1 103 ? 3.757 13.040 -4.258 1.00 88.88 103 ILE A N 1
ATOM 838 C CA . ILE A 1 103 ? 3.979 11.870 -3.405 1.00 88.88 103 ILE A CA 1
ATOM 839 C C . ILE A 1 103 ? 3.089 11.948 -2.165 1.00 88.88 103 ILE A C 1
ATOM 841 O O . ILE A 1 103 ? 2.373 10.996 -1.859 1.00 88.88 103 ILE A O 1
ATOM 845 N N . HIS A 1 104 ? 3.099 13.087 -1.477 1.00 92.88 104 HIS A N 1
ATOM 846 C CA . HIS A 1 104 ? 2.302 13.319 -0.283 1.00 92.88 104 HIS A CA 1
ATOM 847 C C . HIS A 1 104 ? 0.802 13.170 -0.571 1.00 92.88 104 HIS A C 1
ATOM 849 O O . HIS A 1 104 ? 0.107 12.504 0.189 1.00 92.88 104 HIS A O 1
ATOM 855 N N . ASN A 1 105 ? 0.296 13.719 -1.679 1.00 92.06 105 ASN A N 1
ATOM 856 C CA . ASN A 1 105 ? -1.107 13.597 -2.082 1.00 92.06 105 ASN A CA 1
ATOM 857 C C . ASN A 1 105 ? -1.500 12.130 -2.308 1.00 92.06 105 ASN A C 1
ATOM 859 O O . ASN A 1 105 ? -2.501 11.667 -1.762 1.00 92.06 105 ASN A O 1
ATOM 863 N N . CYS A 1 106 ? -0.693 11.379 -3.065 1.00 88.75 106 CYS A N 1
ATOM 864 C CA . CYS A 1 106 ? -0.935 9.955 -3.303 1.00 88.75 106 CYS A CA 1
ATOM 865 C C . CYS A 1 106 ? -0.910 9.150 -1.995 1.00 88.75 106 CYS A C 1
ATOM 867 O O . CYS A 1 106 ? -1.780 8.307 -1.763 1.00 88.75 106 CYS A O 1
ATOM 869 N N . LEU A 1 107 ? 0.057 9.432 -1.115 1.00 91.19 107 LEU A N 1
ATOM 870 C CA . LEU A 1 107 ? 0.130 8.795 0.196 1.00 91.19 107 LEU A CA 1
ATOM 871 C C . LEU A 1 107 ? -1.046 9.166 1.090 1.00 91.19 107 LEU A C 1
ATOM 873 O O . LEU A 1 107 ? -1.569 8.286 1.759 1.00 91.19 107 LEU A O 1
ATOM 877 N N . ALA A 1 108 ? -1.497 10.418 1.091 1.00 92.44 108 ALA A N 1
ATOM 878 C CA . ALA A 1 108 ? -2.644 10.838 1.885 1.00 92.44 108 ALA A CA 1
ATOM 879 C C . ALA A 1 108 ? -3.889 10.013 1.530 1.00 92.44 108 ALA A C 1
ATOM 881 O O . ALA A 1 108 ? -4.573 9.534 2.433 1.00 92.44 108 ALA A O 1
ATOM 882 N N . TYR A 1 109 ? -4.133 9.755 0.239 1.00 91.12 109 TYR A N 1
ATOM 883 C CA . TYR A 1 109 ? -5.210 8.860 -0.194 1.00 91.12 109 TYR A CA 1
ATOM 884 C C . TYR A 1 109 ? -5.006 7.417 0.277 1.00 91.12 109 TYR A C 1
ATOM 886 O O . TYR A 1 109 ? -5.943 6.811 0.799 1.00 91.12 109 TYR A O 1
ATOM 894 N N . ALA A 1 110 ? -3.797 6.867 0.141 1.00 89.44 110 ALA A N 1
ATOM 895 C CA . ALA A 1 110 ? -3.495 5.506 0.591 1.00 89.44 110 ALA A CA 1
ATOM 896 C C . ALA A 1 110 ? -3.659 5.349 2.114 1.00 89.44 110 ALA A C 1
ATOM 898 O O . ALA A 1 110 ? -4.283 4.400 2.586 1.00 89.44 110 ALA A O 1
ATOM 899 N N . CYS A 1 111 ? -3.165 6.312 2.888 1.00 91.75 111 CYS A N 1
ATOM 900 C CA . CYS A 1 111 ? -3.303 6.354 4.337 1.00 91.75 111 CYS A CA 1
ATOM 901 C C . CYS A 1 111 ? -4.765 6.524 4.758 1.00 91.75 111 CYS A C 1
ATOM 903 O O . CYS A 1 111 ? -5.221 5.874 5.697 1.00 91.75 111 CYS A O 1
ATOM 905 N N . TRP A 1 112 ? -5.532 7.354 4.047 1.00 92.56 112 TRP A N 1
ATOM 906 C CA . TRP A 1 112 ? -6.963 7.511 4.301 1.00 92.56 112 TRP A CA 1
ATOM 907 C C . TRP A 1 112 ? -7.733 6.217 4.036 1.00 92.56 112 TRP A C 1
ATOM 909 O O . TRP A 1 112 ? -8.576 5.815 4.843 1.00 92.56 112 TRP A O 1
ATOM 919 N N . PHE A 1 113 ? -7.391 5.518 2.953 1.00 89.69 113 PHE A N 1
ATOM 920 C CA . PHE A 1 113 ? -7.917 4.191 2.659 1.00 89.69 113 PHE A CA 1
ATOM 921 C C . PHE A 1 113 ? -7.556 3.180 3.754 1.00 89.69 113 PHE A C 1
ATOM 923 O O . PHE A 1 113 ? -8.421 2.422 4.186 1.00 89.69 113 PHE A O 1
ATOM 930 N N . ALA A 1 114 ? -6.324 3.207 4.273 1.00 90.75 114 ALA A N 1
ATOM 931 C CA . ALA A 1 114 ? -5.907 2.345 5.378 1.00 90.75 114 ALA A CA 1
ATOM 932 C C . ALA A 1 114 ? -6.744 2.578 6.646 1.00 90.75 114 ALA A C 1
ATOM 934 O O . ALA A 1 114 ? -7.177 1.617 7.278 1.00 90.75 114 ALA A O 1
ATOM 935 N N . VAL A 1 115 ? -7.056 3.833 6.984 1.00 92.50 115 VAL A N 1
ATOM 936 C CA . VAL A 1 115 ? -7.972 4.148 8.096 1.00 92.50 115 VAL A CA 1
ATOM 937 C C . VAL A 1 115 ? -9.363 3.557 7.842 1.00 92.50 115 VAL A C 1
ATOM 939 O O . VAL A 1 115 ? -9.934 2.928 8.729 1.00 92.50 115 VAL A O 1
ATOM 942 N N . HIS A 1 116 ? -9.900 3.691 6.626 1.00 89.81 116 HIS A N 1
ATOM 943 C CA . HIS A 1 116 ? -11.227 3.163 6.279 1.00 89.81 116 HIS A CA 1
ATOM 944 C C . HIS A 1 116 ? -11.276 1.636 6.287 1.00 89.81 116 HIS A C 1
ATOM 946 O O . HIS A 1 116 ? -12.251 1.064 6.767 1.00 89.81 116 HIS A O 1
ATOM 952 N N . LYS A 1 117 ? -10.206 0.975 5.834 1.00 88.75 117 LYS A N 1
ATOM 953 C CA . LYS A 1 117 ? -10.032 -0.476 5.957 1.00 88.75 117 LYS A CA 1
ATOM 954 C C . LYS A 1 117 ? -10.194 -0.918 7.412 1.00 88.75 117 LYS A C 1
ATOM 956 O O . LYS A 1 117 ? -10.898 -1.885 7.664 1.00 88.75 117 LYS A O 1
ATOM 961 N N . GLN A 1 118 ? -9.583 -0.210 8.364 1.00 89.69 118 GLN A N 1
ATOM 962 C CA . GLN A 1 118 ? -9.642 -0.589 9.782 1.00 89.69 118 GLN A CA 1
ATOM 963 C C . GLN A 1 118 ? -10.984 -0.274 10.451 1.00 89.69 118 GLN A C 1
ATOM 965 O O . GLN A 1 118 ? -11.333 -0.894 11.453 1.00 89.69 118 GLN A O 1
ATOM 970 N N . ARG A 1 119 ? -11.756 0.653 9.878 1.00 90.38 119 ARG A N 1
ATOM 971 C CA . ARG A 1 119 ? -13.148 0.931 10.264 1.00 90.38 119 ARG A CA 1
ATOM 972 C C . ARG A 1 119 ? -14.140 -0.075 9.679 1.00 90.38 119 ARG A C 1
ATOM 974 O O . ARG A 1 119 ? -15.255 -0.194 10.175 1.00 90.38 119 ARG A O 1
ATOM 981 N N . ALA A 1 120 ? -13.760 -0.803 8.633 1.00 87.25 120 ALA A N 1
ATOM 982 C CA . ALA A 1 120 ? -14.594 -1.847 8.064 1.00 87.25 120 ALA A CA 1
ATOM 983 C C . ALA A 1 120 ? -14.496 -3.139 8.893 1.00 87.25 120 ALA A C 1
ATOM 985 O O . ALA A 1 120 ? -13.420 -3.559 9.314 1.00 87.25 120 ALA A O 1
ATOM 986 N N . SER A 1 121 ? -15.627 -3.820 9.082 1.00 85.06 121 SER A N 1
ATOM 987 C CA . SER A 1 121 ? -15.661 -5.148 9.714 1.00 85.06 121 SER A CA 1
ATOM 988 C C . SER A 1 121 ? -15.169 -6.269 8.789 1.00 85.06 121 SER A C 1
ATOM 990 O O . SER A 1 121 ? -14.963 -7.396 9.235 1.00 85.06 121 SER A O 1
ATOM 992 N N . SER A 1 122 ? -14.985 -5.973 7.501 1.00 86.62 122 SER A N 1
ATOM 993 C CA . SER A 1 122 ? -14.497 -6.906 6.488 1.00 86.62 122 SER A CA 1
ATOM 994 C C . SER A 1 122 ? -12.978 -7.029 6.494 1.00 86.62 122 SER A C 1
ATOM 996 O O . SER A 1 122 ? -12.275 -6.046 6.721 1.00 86.62 122 SER A O 1
ATOM 998 N N . VAL A 1 123 ? -12.471 -8.208 6.142 1.00 86.38 123 VAL A N 1
ATOM 999 C CA . VAL A 1 123 ? -11.033 -8.428 5.966 1.00 86.38 123 VAL A CA 1
ATOM 1000 C C . VAL A 1 123 ? -10.650 -8.056 4.537 1.00 86.38 123 VAL A C 1
ATOM 1002 O O . VAL A 1 123 ? -11.302 -8.488 3.591 1.00 86.38 123 VAL A O 1
ATOM 1005 N N . LEU A 1 124 ? -9.611 -7.235 4.392 1.00 86.06 124 LEU A N 1
ATOM 1006 C CA . LEU A 1 124 ? -9.027 -6.874 3.103 1.00 86.06 124 LEU A CA 1
ATOM 1007 C C . LEU A 1 124 ? -7.697 -7.608 2.940 1.00 86.06 124 LEU A C 1
ATOM 1009 O O . LEU A 1 124 ? -6.792 -7.404 3.755 1.00 86.06 124 LEU A O 1
ATOM 1013 N N . GLU A 1 125 ? -7.593 -8.422 1.897 1.00 86.81 125 GLU A N 1
ATOM 1014 C CA . GLU A 1 125 ? -6.423 -9.244 1.599 1.00 86.81 125 GLU A CA 1
ATOM 1015 C C . GLU A 1 125 ? -5.711 -8.738 0.342 1.00 86.81 125 GLU A C 1
ATOM 1017 O O . GLU A 1 125 ? -6.344 -8.444 -0.675 1.00 86.81 125 GLU A O 1
ATOM 1022 N N . PHE A 1 126 ? -4.385 -8.617 0.436 1.00 86.25 126 PHE A N 1
ATOM 1023 C CA . PHE A 1 126 ? -3.508 -8.235 -0.665 1.00 86.25 126 PHE A CA 1
ATOM 1024 C C . PHE A 1 126 ? -2.715 -9.468 -1.087 1.00 86.25 126 PHE A C 1
ATOM 1026 O O . PHE A 1 126 ? -1.903 -9.967 -0.313 1.00 86.25 126 PHE A O 1
ATOM 1033 N N . THR A 1 127 ? -2.931 -9.951 -2.309 1.00 87.81 127 THR A N 1
ATOM 1034 C CA . THR A 1 127 ? -2.144 -11.067 -2.855 1.00 87.81 127 THR A CA 1
ATOM 1035 C C . THR A 1 127 ? -1.165 -10.536 -3.892 1.00 87.81 127 THR A C 1
ATOM 1037 O O . THR A 1 127 ? -1.563 -10.099 -4.978 1.00 87.81 127 THR A O 1
ATOM 1040 N N . TRP A 1 128 ? 0.121 -10.551 -3.547 1.00 86.25 128 TRP A N 1
ATOM 1041 C CA . TRP A 1 128 ? 1.212 -10.179 -4.445 1.00 86.25 128 TRP A CA 1
ATOM 1042 C C . TRP A 1 128 ? 1.758 -11.401 -5.169 1.00 86.25 128 TRP A C 1
ATOM 1044 O O . TRP A 1 128 ? 1.955 -12.451 -4.561 1.00 86.25 128 TRP A O 1
ATOM 1054 N N . LEU A 1 129 ? 2.056 -11.229 -6.454 1.00 85.00 129 LEU A N 1
ATOM 1055 C CA . LEU A 1 129 ? 2.824 -12.208 -7.214 1.00 85.00 129 LEU A CA 1
ATOM 1056 C C . LEU A 1 129 ? 4.315 -11.921 -7.070 1.00 85.00 129 LEU A C 1
ATOM 1058 O O . LEU A 1 129 ? 4.745 -10.759 -7.081 1.00 85.00 129 LEU A O 1
ATOM 1062 N N . HIS A 1 130 ? 5.098 -12.984 -6.955 1.00 82.62 130 HIS A N 1
ATOM 1063 C CA . HIS A 1 130 ? 6.541 -12.904 -6.853 1.00 82.62 130 HIS A CA 1
ATOM 1064 C C . HIS A 1 130 ? 7.160 -12.836 -8.252 1.00 82.62 130 HIS A C 1
ATOM 1066 O O . HIS A 1 130 ? 6.648 -13.432 -9.203 1.00 82.62 130 HIS A O 1
ATOM 1072 N N . PRO A 1 131 ? 8.277 -12.109 -8.414 1.00 83.06 131 PRO A N 1
ATOM 1073 C CA . PRO A 1 131 ? 9.075 -12.219 -9.624 1.00 83.06 131 PRO A CA 1
ATOM 1074 C C . PRO A 1 131 ? 9.468 -13.681 -9.877 1.00 83.06 131 PRO A C 1
ATOM 1076 O O . PRO A 1 131 ? 9.977 -14.344 -8.977 1.00 83.06 131 PRO A O 1
ATOM 1079 N N . GLY A 1 132 ? 9.241 -14.163 -11.098 1.00 78.12 132 GLY A N 1
ATOM 1080 C CA . GLY A 1 132 ? 9.477 -15.548 -11.508 1.00 78.12 132 GLY A CA 1
ATOM 1081 C C . GLY A 1 132 ? 8.228 -16.435 -11.510 1.00 78.12 132 GLY A C 1
ATOM 1082 O O . GLY A 1 132 ? 8.244 -17.460 -12.191 1.00 78.12 132 GLY A O 1
ATOM 1083 N N . ASP A 1 133 ? 7.142 -16.028 -10.841 1.00 84.56 133 ASP A N 1
ATOM 1084 C CA . ASP A 1 133 ? 5.874 -16.767 -10.867 1.00 84.56 133 ASP A CA 1
ATOM 1085 C C . ASP A 1 133 ? 5.352 -16.902 -12.304 1.00 84.56 133 ASP A C 1
ATOM 1087 O O . ASP A 1 133 ? 5.557 -16.024 -13.147 1.00 84.56 133 ASP A O 1
ATOM 1091 N N . GLN A 1 134 ? 4.667 -18.003 -12.610 1.00 84.31 134 GLN A N 1
ATOM 1092 C CA . GLN A 1 134 ? 4.088 -18.198 -13.939 1.00 84.31 134 GLN A CA 1
ATOM 1093 C C . GLN A 1 134 ? 2.942 -17.206 -14.177 1.00 84.31 134 GLN A C 1
ATOM 1095 O O . GLN A 1 134 ? 2.105 -16.970 -13.303 1.00 84.31 134 GLN A O 1
ATOM 1100 N N . TYR A 1 135 ? 2.910 -16.618 -15.374 1.00 80.69 135 TYR A N 1
ATOM 1101 C CA . TYR A 1 135 ? 1.800 -15.767 -15.787 1.00 80.69 135 TYR A CA 1
ATOM 1102 C C . TYR A 1 135 ? 0.539 -16.609 -15.982 1.00 80.69 135 TYR A C 1
ATOM 1104 O O . TYR A 1 135 ? 0.560 -17.622 -16.687 1.00 80.69 135 TYR A O 1
ATOM 1112 N N . CYS A 1 136 ? -0.566 -16.142 -15.411 1.00 79.56 136 CYS A N 1
ATOM 1113 C CA . CYS A 1 136 ? -1.878 -16.754 -15.559 1.00 79.56 136 CYS A CA 1
ATOM 1114 C C . CYS A 1 136 ? -2.831 -15.811 -16.323 1.00 79.56 136 CYS A C 1
ATOM 1116 O O . CYS A 1 136 ? -2.722 -14.591 -16.185 1.00 79.56 136 CYS A O 1
ATOM 1118 N N . PRO A 1 137 ? -3.784 -16.335 -17.121 1.00 75.56 137 PRO A N 1
ATOM 1119 C CA . PRO A 1 137 ? -4.686 -15.510 -17.939 1.00 75.56 137 PRO A CA 1
ATOM 1120 C C . PRO A 1 137 ? -5.649 -14.603 -17.156 1.00 75.56 137 PRO A C 1
ATOM 1122 O O . PRO A 1 137 ? -6.271 -13.724 -17.743 1.00 75.56 137 PRO A O 1
ATOM 1125 N N . ASP A 1 138 ? -5.805 -14.826 -15.853 1.00 77.50 138 ASP A N 1
ATOM 1126 C CA . ASP A 1 138 ? -6.562 -13.976 -14.928 1.00 77.50 138 ASP A CA 1
ATOM 1127 C C . ASP A 1 138 ? -5.795 -12.699 -14.525 1.00 77.50 138 ASP A C 1
ATOM 1129 O O . ASP A 1 138 ? -6.350 -11.821 -13.866 1.00 77.50 138 ASP A O 1
ATOM 1133 N N . GLN A 1 139 ? -4.532 -12.564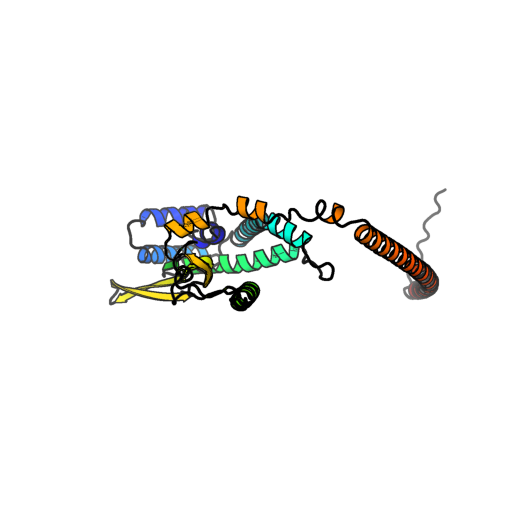 -14.945 1.00 81.50 139 GLN A N 1
ATOM 1134 C CA . GLN A 1 139 ? -3.679 -11.410 -14.671 1.00 81.50 139 GLN A CA 1
ATOM 1135 C C . GLN A 1 139 ? -3.700 -10.410 -15.836 1.00 81.50 139 GLN A C 1
ATOM 1137 O O . GLN A 1 139 ? -3.591 -10.773 -17.012 1.00 81.50 139 GLN A O 1
ATOM 1142 N N . ILE A 1 140 ? -3.746 -9.116 -15.513 1.00 80.19 140 ILE A N 1
ATOM 1143 C CA . ILE A 1 140 ? -3.711 -8.037 -16.504 1.00 80.19 140 ILE A CA 1
ATOM 1144 C C . ILE A 1 140 ? -2.253 -7.681 -16.820 1.00 80.19 140 ILE A C 1
ATOM 1146 O O . ILE A 1 140 ? -1.520 -7.188 -15.957 1.00 80.19 140 ILE A O 1
ATOM 1150 N N . GLU A 1 141 ? -1.841 -7.875 -18.074 1.00 77.50 141 GLU A N 1
ATOM 1151 C CA . GLU A 1 141 ? -0.531 -7.427 -18.551 1.00 77.50 141 GLU A CA 1
ATOM 1152 C C . GLU A 1 141 ? -0.480 -5.894 -18.650 1.00 77.50 141 GLU A C 1
ATOM 1154 O O . GLU A 1 141 ? -1.211 -5.261 -19.414 1.00 77.50 141 GLU A O 1
ATOM 1159 N N . LEU A 1 142 ? 0.458 -5.288 -17.927 1.00 71.31 142 LEU A N 1
ATOM 1160 C CA . LEU A 1 142 ? 0.898 -3.922 -18.169 1.00 71.31 142 LEU A CA 1
ATOM 1161 C C . LEU A 1 142 ? 2.045 -3.961 -19.172 1.00 71.31 142 LEU A C 1
ATOM 1163 O O . LEU A 1 142 ? 3.206 -4.049 -18.782 1.00 71.31 142 LEU A O 1
ATOM 1167 N N . CYS A 1 143 ? 1.735 -3.887 -20.464 1.00 61.91 143 CYS A N 1
ATOM 1168 C CA . CYS A 1 143 ? 2.771 -3.782 -21.484 1.00 61.91 143 CYS A CA 1
ATOM 1169 C C . CYS A 1 143 ? 3.236 -2.316 -21.571 1.00 61.91 143 CYS A C 1
ATOM 1171 O O . CYS A 1 143 ? 2.452 -1.451 -21.982 1.00 61.91 143 CYS A O 1
ATOM 1173 N N . PRO A 1 144 ? 4.488 -1.969 -21.215 1.00 60.38 144 PRO A N 1
ATOM 1174 C CA . PRO A 1 144 ? 4.996 -0.648 -21.541 1.00 60.38 144 PRO A CA 1
ATOM 1175 C C . PRO A 1 144 ? 5.010 -0.511 -23.067 1.00 60.38 144 PRO A C 1
ATOM 1177 O O . PRO A 1 144 ? 5.561 -1.364 -23.758 1.00 60.38 144 PRO A O 1
ATOM 1180 N N . ALA A 1 145 ? 4.483 0.587 -23.615 1.00 54.66 145 ALA A N 1
ATOM 1181 C CA . ALA A 1 145 ? 4.459 0.824 -25.066 1.00 54.66 145 ALA A CA 1
ATOM 1182 C C . ALA A 1 145 ? 5.847 0.702 -25.745 1.00 54.66 145 ALA A C 1
ATOM 1184 O O . ALA A 1 145 ? 5.937 0.472 -26.951 1.00 54.66 145 ALA A O 1
ATOM 1185 N N . GLY A 1 146 ? 6.936 0.858 -24.978 1.00 51.97 146 GLY A N 1
ATOM 1186 C CA . GLY A 1 146 ? 8.309 0.598 -25.419 1.00 51.97 146 GLY A CA 1
ATOM 1187 C C . GLY A 1 146 ? 8.677 -0.890 -25.511 1.00 51.97 146 GLY A C 1
ATOM 1188 O O . GLY A 1 146 ? 9.370 -1.267 -26.451 1.00 51.97 146 GLY A O 1
ATOM 1189 N N . LEU A 1 147 ? 8.181 -1.736 -24.600 1.00 52.84 147 LEU A N 1
ATOM 1190 C CA . LEU A 1 147 ? 8.353 -3.193 -24.647 1.00 52.84 147 LEU A CA 1
ATOM 1191 C C . LEU A 1 147 ? 7.570 -3.779 -25.823 1.00 52.84 147 LEU A C 1
ATOM 1193 O O . LEU A 1 147 ? 8.127 -4.549 -26.591 1.00 52.84 147 LEU A O 1
ATOM 1197 N N . GLN A 1 148 ? 6.327 -3.338 -26.032 1.00 58.19 148 GLN A N 1
ATOM 1198 C CA . GLN A 1 148 ? 5.517 -3.768 -27.174 1.00 58.19 148 GLN A CA 1
ATOM 1199 C C . GLN A 1 148 ? 6.188 -3.410 -28.509 1.00 58.19 148 GLN A C 1
ATOM 1201 O O . GLN A 1 148 ? 6.223 -4.220 -29.431 1.00 58.19 148 GLN A O 1
ATOM 1206 N N . ARG A 1 149 ? 6.807 -2.221 -28.594 1.00 55.16 149 ARG A N 1
ATOM 1207 C CA . ARG A 1 149 ? 7.640 -1.821 -29.740 1.00 55.16 149 ARG A CA 1
ATOM 1208 C C . ARG A 1 149 ? 8.894 -2.682 -29.884 1.00 55.16 149 ARG A C 1
ATOM 1210 O O . ARG A 1 149 ? 9.215 -3.080 -30.999 1.00 55.16 149 ARG A O 1
ATOM 1217 N N . ALA A 1 150 ? 9.597 -2.980 -28.793 1.00 54.34 150 ALA A N 1
ATOM 1218 C CA . ALA A 1 150 ? 10.787 -3.830 -28.820 1.00 54.34 150 ALA A CA 1
ATOM 1219 C C . ALA A 1 150 ? 10.461 -5.272 -29.249 1.00 54.34 150 ALA A C 1
ATOM 1221 O O . ALA A 1 150 ? 11.160 -5.822 -30.096 1.00 54.34 150 ALA A O 1
ATOM 1222 N N . LEU A 1 151 ? 9.362 -5.840 -28.74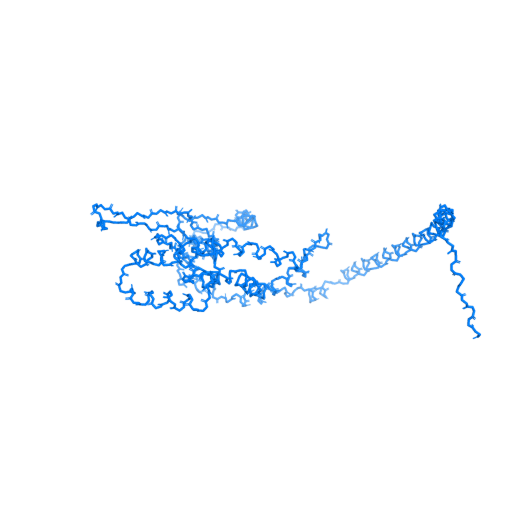2 1.00 57.06 151 LEU A N 1
ATOM 1223 C CA . LEU A 1 151 ? 8.839 -7.157 -29.115 1.00 57.06 151 LEU A CA 1
ATOM 1224 C C . LEU A 1 151 ? 8.344 -7.191 -30.570 1.00 57.06 151 LEU A C 1
ATOM 1226 O O . LEU A 1 151 ? 8.620 -8.140 -31.295 1.00 57.06 151 LEU A O 1
ATOM 1230 N N . ALA A 1 152 ? 7.682 -6.132 -31.045 1.00 58.16 152 ALA A N 1
ATOM 1231 C CA . ALA A 1 152 ? 7.307 -6.008 -32.456 1.00 58.16 152 ALA A CA 1
ATOM 1232 C C . ALA A 1 152 ? 8.531 -5.859 -33.381 1.00 58.16 152 ALA A C 1
ATOM 1234 O O . ALA A 1 152 ? 8.500 -6.286 -34.533 1.00 58.16 152 ALA A O 1
ATOM 1235 N N . THR A 1 153 ? 9.625 -5.272 -32.884 1.00 56.50 153 THR A N 1
ATOM 1236 C CA . THR A 1 153 ? 10.885 -5.147 -33.634 1.00 56.50 153 THR A CA 1
ATOM 1237 C C . THR A 1 153 ? 11.640 -6.478 -33.673 1.00 56.50 153 THR A C 1
ATOM 1239 O O . THR A 1 153 ? 12.202 -6.819 -34.710 1.00 56.50 153 THR A O 1
ATOM 1242 N N . SER A 1 154 ? 11.620 -7.266 -32.589 1.00 52.50 154 SER A N 1
ATOM 1243 C CA . SER A 1 154 ? 12.227 -8.604 -32.564 1.00 52.50 154 SER A CA 1
ATOM 1244 C C . SER A 1 154 ? 11.419 -9.644 -33.347 1.00 52.50 154 SER A C 1
ATOM 1246 O O . SER A 1 154 ? 12.016 -10.525 -33.957 1.00 52.50 154 SER A O 1
ATOM 1248 N N . GLY A 1 155 ? 10.089 -9.513 -33.404 1.00 49.12 155 GLY A N 1
ATOM 1249 C CA . GLY A 1 155 ? 9.217 -10.350 -34.239 1.00 49.12 155 GLY A CA 1
ATOM 1250 C C . GLY A 1 155 ? 9.367 -10.120 -35.749 1.00 49.12 155 GLY A C 1
ATOM 1251 O O . GLY A 1 155 ? 8.962 -10.970 -36.534 1.00 49.12 155 GLY A O 1
ATOM 1252 N N . ASN A 1 156 ? 9.981 -9.004 -36.158 1.00 43.38 156 ASN A N 1
ATOM 1253 C CA . ASN A 1 156 ? 10.220 -8.640 -37.558 1.00 43.38 156 ASN A CA 1
ATOM 1254 C C . ASN A 1 156 ? 11.656 -8.908 -38.033 1.00 43.38 156 ASN A C 1
ATOM 1256 O O . ASN A 1 156 ? 12.006 -8.482 -39.134 1.00 43.38 156 ASN A O 1
ATOM 1260 N N . VAL A 1 157 ? 12.501 -9.591 -37.250 1.00 40.62 157 VAL A N 1
ATOM 1261 C CA . VAL A 1 157 ? 13.776 -10.097 -37.779 1.00 40.62 157 VAL A CA 1
ATOM 1262 C C . VAL A 1 157 ? 13.428 -11.221 -38.758 1.00 40.62 157 VAL A C 1
ATOM 1264 O O . VAL A 1 157 ? 12.946 -12.265 -38.314 1.00 40.62 157 VAL A O 1
ATOM 1267 N N . PRO A 1 158 ? 13.626 -11.046 -40.079 1.00 36.56 158 PRO A N 1
ATOM 1268 C CA . PRO A 1 15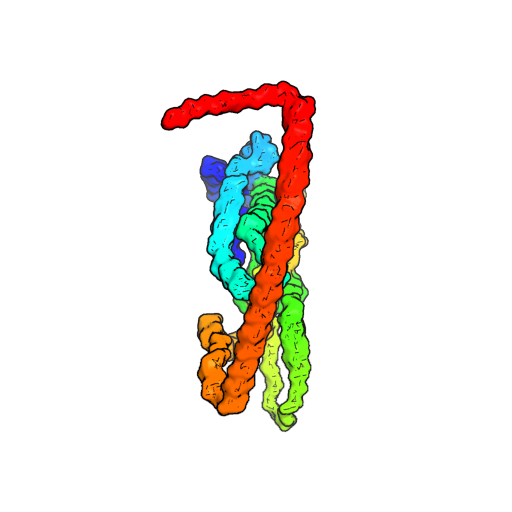8 ? 13.405 -12.133 -41.011 1.00 36.56 158 PRO A CA 1
ATOM 1269 C C . PRO A 1 158 ? 14.378 -13.243 -40.631 1.00 36.56 158 PRO A C 1
ATOM 1271 O O . PRO A 1 158 ? 15.565 -12.981 -40.428 1.00 36.56 158 PRO A O 1
ATOM 1274 N N . SER A 1 159 ? 13.883 -14.472 -40.533 1.00 41.12 159 SER A N 1
ATOM 1275 C CA . SER A 1 159 ? 14.689 -15.685 -40.432 1.00 41.12 159 SER A CA 1
ATOM 1276 C C . SER A 1 159 ? 15.517 -15.856 -41.713 1.00 41.12 159 SER A C 1
ATOM 1278 O O . SER A 1 159 ? 15.242 -16.708 -42.548 1.00 41.12 159 SER A O 1
ATOM 1280 N N . THR A 1 160 ? 16.521 -15.008 -41.922 1.00 38.47 160 THR A N 1
ATOM 1281 C CA . THR A 1 160 ? 17.563 -15.197 -42.930 1.00 38.47 160 THR A CA 1
ATOM 1282 C C . THR A 1 160 ? 18.687 -15.999 -42.300 1.00 38.47 160 THR A C 1
ATOM 1284 O O . THR A 1 160 ? 19.792 -15.497 -42.111 1.00 38.47 160 THR A O 1
ATOM 1287 N N . LEU A 1 161 ? 18.395 -17.242 -41.931 1.00 37.94 161 LEU A N 1
ATOM 1288 C CA . LEU A 1 161 ? 19.402 -18.288 -41.856 1.00 37.94 161 LEU A CA 1
ATOM 1289 C C . LEU A 1 161 ? 18.712 -19.624 -42.124 1.00 37.94 161 LEU A C 1
ATOM 1291 O O . LEU A 1 161 ? 17.560 -19.814 -41.746 1.00 37.94 161 LEU A O 1
ATOM 1295 N N . GLY A 1 162 ? 19.395 -20.458 -42.900 1.00 37.12 162 GLY A N 1
ATOM 1296 C CA . GLY A 1 162 ? 18.827 -21.542 -43.684 1.00 37.12 162 GLY A CA 1
ATOM 1297 C C . GLY A 1 162 ? 18.120 -22.635 -42.894 1.00 37.12 162 GLY A C 1
ATOM 1298 O O . GLY A 1 162 ? 18.253 -22.774 -41.684 1.00 37.12 162 GLY A O 1
ATOM 1299 N N . SER A 1 163 ? 17.378 -23.425 -43.660 1.00 46.81 163 SER A N 1
ATOM 1300 C CA . SER A 1 163 ? 16.834 -24.714 -43.270 1.00 46.81 163 SER A CA 1
ATOM 1301 C C . SER A 1 163 ? 17.908 -25.620 -42.667 1.00 46.81 163 SER A C 1
ATOM 1303 O O . SER A 1 163 ? 18.842 -25.989 -43.375 1.00 46.81 163 SER A O 1
ATOM 1305 N N . ASP A 1 164 ? 17.708 -26.043 -41.425 1.00 39.72 164 ASP A N 1
ATOM 1306 C CA . ASP A 1 164 ? 18.065 -27.385 -40.978 1.00 39.72 164 ASP A CA 1
ATOM 1307 C C . ASP A 1 164 ? 17.050 -27.838 -39.920 1.00 39.72 164 ASP A C 1
ATOM 1309 O O . ASP A 1 164 ? 16.719 -27.141 -38.963 1.00 39.72 164 ASP A O 1
ATOM 1313 N N . THR A 1 165 ? 16.471 -29.007 -40.160 1.00 50.12 165 THR A N 1
ATOM 1314 C CA . THR A 1 165 ? 15.531 -29.715 -39.289 1.00 50.12 165 THR A CA 1
ATOM 1315 C C . THR A 1 165 ? 16.257 -30.265 -38.059 1.00 50.12 165 THR A C 1
ATOM 1317 O O . THR A 1 165 ? 16.604 -31.438 -38.037 1.00 50.12 165 THR A O 1
ATOM 1320 N N . GLN A 1 166 ? 16.495 -29.421 -37.055 1.00 48.09 166 GLN A N 1
ATOM 1321 C CA . GLN A 1 166 ? 16.755 -29.744 -35.641 1.00 48.09 166 GLN A CA 1
ATOM 1322 C C . GLN A 1 166 ? 17.104 -28.423 -34.955 1.00 48.09 166 GLN A C 1
ATOM 1324 O O . GLN A 1 166 ? 18.179 -27.904 -35.196 1.00 48.09 166 GLN A O 1
ATOM 1329 N N . ASP A 1 167 ? 16.148 -27.866 -34.212 1.00 51.25 167 ASP A N 1
ATOM 1330 C CA . ASP A 1 167 ? 16.260 -26.763 -33.237 1.00 51.25 167 ASP A CA 1
ATOM 1331 C C . ASP A 1 167 ? 15.019 -25.881 -33.374 1.00 51.25 167 ASP A C 1
ATOM 1333 O O . ASP A 1 167 ? 15.049 -24.734 -33.826 1.00 51.25 167 ASP A O 1
ATOM 1337 N N . ALA A 1 168 ? 13.869 -26.448 -32.994 1.00 55.72 168 ALA A N 1
ATOM 1338 C CA . ALA A 1 168 ? 12.732 -25.601 -32.672 1.00 55.72 168 ALA A CA 1
ATOM 1339 C C . ALA A 1 168 ? 13.197 -24.624 -31.577 1.00 55.72 168 ALA A C 1
ATOM 1341 O O . ALA A 1 168 ? 13.830 -25.076 -30.615 1.00 55.72 168 ALA A O 1
ATOM 1342 N N . PRO A 1 169 ? 12.925 -23.309 -31.701 1.00 61.00 169 PRO A N 1
ATOM 1343 C CA . PRO A 1 169 ? 13.279 -22.366 -30.651 1.00 61.00 169 PRO A CA 1
ATOM 1344 C C . PRO A 1 169 ? 12.721 -22.890 -29.323 1.00 61.00 169 PRO A C 1
ATOM 1346 O O . PRO A 1 169 ? 11.576 -23.357 -29.300 1.00 61.00 169 PRO A O 1
ATOM 1349 N N . PRO A 1 170 ? 13.516 -22.859 -28.237 1.00 65.69 170 PRO A N 1
ATOM 1350 C CA . PRO A 1 170 ? 13.121 -23.490 -26.991 1.00 65.69 170 PRO A CA 1
ATOM 1351 C C . PRO A 1 170 ? 11.787 -22.908 -26.536 1.00 65.69 170 PRO A C 1
ATOM 1353 O O . PRO A 1 170 ? 11.560 -21.696 -26.630 1.00 65.69 170 PRO A O 1
ATOM 1356 N N . ALA A 1 171 ? 10.892 -23.790 -26.094 1.00 74.25 171 ALA A N 1
ATOM 1357 C CA . ALA A 1 171 ? 9.562 -23.396 -25.667 1.00 74.25 171 ALA A CA 1
ATOM 1358 C C . ALA A 1 171 ? 9.681 -22.342 -24.556 1.00 74.25 171 ALA A C 1
ATOM 1360 O O . A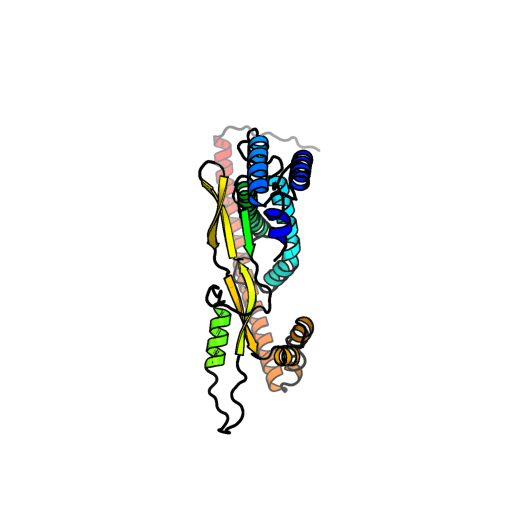LA A 1 171 ? 10.463 -22.495 -23.615 1.00 74.25 171 ALA A O 1
ATOM 1361 N N . ARG A 1 172 ? 8.932 -21.246 -24.698 1.00 76.56 172 ARG A N 1
ATOM 1362 C CA . ARG A 1 172 ? 8.984 -20.099 -23.787 1.00 76.56 172 ARG A CA 1
ATOM 1363 C C . ARG A 1 172 ? 7.736 -20.046 -22.929 1.00 76.56 172 ARG A C 1
ATOM 1365 O O . ARG A 1 172 ? 6.645 -20.319 -23.426 1.00 76.56 172 ARG A O 1
ATOM 1372 N N . ILE A 1 173 ? 7.899 -19.630 -21.681 1.00 80.88 173 ILE A N 1
ATOM 1373 C CA . ILE A 1 173 ? 6.808 -19.387 -20.741 1.00 80.88 173 ILE A CA 1
ATOM 1374 C C . ILE A 1 173 ? 6.840 -17.935 -20.273 1.00 80.88 173 ILE A C 1
ATOM 1376 O O . ILE A 1 173 ? 7.906 -17.371 -20.018 1.00 80.88 173 ILE A O 1
ATOM 1380 N N . ALA A 1 174 ? 5.668 -17.313 -20.184 1.00 81.12 174 ALA A N 1
ATOM 1381 C CA . ALA A 1 174 ? 5.548 -15.988 -19.597 1.00 81.12 174 ALA A CA 1
ATOM 1382 C C . ALA A 1 174 ? 5.676 -16.100 -18.073 1.00 81.12 174 ALA A C 1
ATOM 1384 O O . ALA A 1 174 ? 4.966 -16.879 -17.434 1.00 81.12 174 ALA A O 1
ATOM 1385 N N . ARG A 1 175 ? 6.596 -15.326 -17.500 1.00 82.50 175 ARG A N 1
ATOM 1386 C CA . ARG A 1 175 ? 6.841 -15.247 -16.058 1.00 82.50 175 ARG A CA 1
ATOM 1387 C C . ARG A 1 175 ? 6.704 -13.810 -15.588 1.00 82.50 175 ARG A C 1
ATOM 1389 O O . ARG A 1 175 ? 7.019 -12.871 -16.321 1.00 82.50 175 ARG A O 1
ATOM 1396 N N . VAL A 1 176 ? 6.237 -13.628 -14.364 1.00 82.12 176 VAL A N 1
ATOM 1397 C CA . VAL A 1 176 ? 6.064 -12.319 -13.740 1.00 82.12 176 VAL A CA 1
ATOM 1398 C C . VAL A 1 176 ? 7.436 -11.677 -13.558 1.00 82.12 176 VAL A C 1
ATOM 1400 O O . VAL A 1 176 ? 8.303 -12.206 -12.875 1.00 82.12 176 VAL A O 1
ATOM 1403 N N . MET A 1 177 ? 7.646 -10.514 -14.167 1.00 79.88 177 MET A N 1
ATOM 1404 C CA . MET A 1 177 ? 8.826 -9.684 -13.935 1.00 79.88 177 MET A CA 1
ATOM 1405 C C . MET A 1 177 ? 8.609 -8.822 -12.692 1.00 79.88 177 MET A C 1
ATOM 1407 O O . MET A 1 177 ? 9.424 -8.806 -11.773 1.00 79.88 177 MET A O 1
ATOM 1411 N N . ILE A 1 178 ? 7.503 -8.074 -12.684 1.00 81.12 178 ILE A N 1
ATOM 1412 C CA . ILE A 1 178 ? 7.145 -7.137 -11.618 1.00 81.12 178 ILE A CA 1
ATOM 1413 C C . ILE A 1 178 ? 5.629 -7.163 -11.440 1.00 81.12 178 ILE A C 1
ATOM 1415 O O . ILE A 1 178 ? 4.884 -6.903 -12.386 1.00 81.12 178 ILE A O 1
ATOM 1419 N N . CYS A 1 179 ? 5.179 -7.405 -10.209 1.00 82.00 179 CYS A N 1
ATOM 1420 C CA . CYS A 1 179 ? 3.801 -7.160 -9.799 1.00 82.00 179 CYS A CA 1
ATOM 1421 C C . CYS A 1 179 ? 3.639 -5.682 -9.426 1.00 82.00 179 CYS A C 1
ATOM 1423 O O . CYS A 1 179 ? 4.261 -5.201 -8.479 1.00 82.00 179 CYS A O 1
ATOM 1425 N N . VAL A 1 180 ? 2.831 -4.953 -10.197 1.00 82.06 180 VAL A N 1
ATOM 1426 C CA . VAL A 1 180 ? 2.603 -3.510 -10.012 1.00 82.06 180 VAL A CA 1
ATOM 1427 C C . VAL A 1 180 ? 1.393 -3.262 -9.120 1.00 82.06 180 VAL A C 1
ATOM 1429 O O . VAL A 1 180 ? 1.412 -2.353 -8.297 1.00 82.06 180 VAL A O 1
ATOM 1432 N N . VAL A 1 181 ? 0.339 -4.063 -9.279 1.00 84.06 181 VAL A N 1
ATOM 1433 C CA . VAL A 1 181 ? -0.874 -3.985 -8.456 1.00 84.06 181 VAL A CA 1
ATOM 1434 C C . VAL A 1 181 ? -1.204 -5.394 -7.971 1.00 84.06 181 VAL A C 1
ATOM 1436 O O . VAL A 1 181 ? -1.333 -6.277 -8.822 1.00 84.06 181 VAL A O 1
ATOM 1439 N N . PRO A 1 182 ? -1.324 -5.626 -6.651 1.00 85.94 182 PRO A N 1
ATOM 1440 C CA . PRO A 1 182 ? -1.705 -6.926 -6.115 1.00 85.94 182 PRO A CA 1
ATOM 1441 C C . PRO A 1 182 ? -3.176 -7.210 -6.408 1.00 85.94 182 PRO A C 1
ATOM 1443 O O . PRO A 1 182 ? -3.961 -6.285 -6.634 1.00 85.94 182 PRO A O 1
ATOM 1446 N N . ARG A 1 183 ? -3.570 -8.482 -6.330 1.00 88.56 183 ARG A N 1
ATOM 1447 C CA . ARG A 1 183 ? -4.995 -8.807 -6.236 1.00 88.56 183 ARG A CA 1
ATOM 1448 C C . ARG A 1 183 ? -5.534 -8.265 -4.919 1.00 88.56 183 ARG A C 1
ATOM 1450 O O . ARG A 1 183 ? -4.892 -8.437 -3.879 1.00 88.56 183 ARG A O 1
ATOM 1457 N N . LEU A 1 184 ? -6.699 -7.633 -4.975 1.00 88.12 184 LEU A N 1
ATOM 1458 C CA . LEU A 1 184 ? -7.357 -7.075 -3.804 1.00 88.12 184 LEU A CA 1
ATOM 1459 C C . LEU A 1 184 ? -8.708 -7.746 -3.592 1.00 88.12 184 LEU A C 1
ATOM 1461 O O . LEU A 1 184 ? -9.626 -7.532 -4.383 1.00 88.12 184 LEU A O 1
ATOM 1465 N N . ASP A 1 185 ? -8.842 -8.494 -2.502 1.00 90.31 185 ASP A N 1
ATOM 1466 C CA . ASP A 1 185 ? -10.072 -9.204 -2.157 1.00 90.31 185 ASP A CA 1
ATOM 1467 C C . ASP A 1 185 ? -10.661 -8.675 -0.842 1.00 90.31 185 ASP A C 1
ATOM 1469 O O . ASP A 1 185 ? -9.952 -8.462 0.145 1.00 90.31 185 ASP A O 1
ATOM 1473 N N . ILE A 1 186 ? -11.982 -8.457 -0.818 1.00 89.12 186 ILE A N 1
ATOM 1474 C CA . ILE A 1 186 ? -12.741 -8.236 0.417 1.00 89.12 186 ILE A CA 1
ATOM 1475 C C . ILE A 1 186 ? -13.407 -9.545 0.823 1.00 89.12 186 ILE A C 1
ATOM 1477 O O . ILE A 1 186 ? -14.234 -10.082 0.086 1.00 89.12 186 ILE A O 1
ATOM 1481 N N . ILE A 1 187 ? -13.147 -9.975 2.053 1.00 90.00 187 ILE A N 1
ATOM 1482 C CA . ILE A 1 187 ? -13.810 -11.105 2.694 1.00 90.00 187 ILE A CA 1
ATOM 1483 C C . ILE A 1 187 ? -14.812 -10.569 3.722 1.00 90.00 187 ILE A C 1
ATOM 1485 O O . ILE A 1 187 ? -14.450 -9.854 4.664 1.00 90.00 187 ILE A O 1
ATOM 1489 N N . LYS A 1 188 ? -16.092 -10.909 3.547 1.00 87.31 188 LYS A N 1
ATOM 1490 C CA . LYS A 1 188 ? -17.182 -10.551 4.473 1.00 87.31 188 LYS A CA 1
ATOM 1491 C C . LYS A 1 188 ? -17.803 -11.801 5.078 1.00 87.31 188 LYS A C 1
ATOM 1493 O O . LYS A 1 188 ? -17.959 -12.799 4.383 1.00 87.31 188 LYS A O 1
ATOM 1498 N N . SER A 1 189 ? -18.197 -11.724 6.349 1.00 85.12 189 SER A N 1
ATOM 1499 C CA . SER A 1 189 ? -19.016 -12.769 6.969 1.00 85.12 189 SER A CA 1
ATOM 1500 C C . SER A 1 189 ? -20.439 -12.727 6.421 1.00 85.12 189 SER A C 1
ATOM 1502 O O . SER A 1 189 ? -21.018 -11.647 6.295 1.00 85.12 189 SER A O 1
ATOM 1504 N N . VAL A 1 190 ? -20.995 -13.899 6.134 1.00 84.31 190 VAL A N 1
ATOM 1505 C CA . VAL A 1 190 ? -22.424 -14.106 5.915 1.00 84.31 190 VAL A CA 1
ATOM 1506 C C . VAL A 1 190 ? -22.993 -14.658 7.212 1.00 84.31 190 VAL A C 1
ATOM 1508 O O . VAL A 1 190 ? -22.627 -15.750 7.649 1.00 84.31 190 VAL A O 1
ATOM 1511 N N . GLU A 1 191 ? -23.868 -13.875 7.833 1.00 82.44 191 GLU A N 1
ATOM 1512 C CA . GLU A 1 191 ? -24.542 -14.235 9.078 1.00 82.44 191 GLU A CA 1
ATOM 1513 C C . GLU A 1 191 ? -25.979 -14.669 8.760 1.00 82.44 191 GLU A C 1
ATOM 1515 O O . GLU A 1 191 ? -26.685 -13.978 8.025 1.00 82.44 191 GLU A O 1
ATOM 1520 N N . CYS A 1 192 ? -26.404 -15.811 9.303 1.00 74.38 192 CYS A N 1
ATOM 1521 C CA . CYS A 1 192 ? -27.793 -16.273 9.289 1.00 74.38 192 CYS A CA 1
ATOM 1522 C C . CYS A 1 192 ? -28.210 -16.486 10.744 1.00 74.38 192 CYS A C 1
ATOM 1524 O O . CYS A 1 192 ? -27.491 -17.145 11.490 1.00 74.38 192 CYS A O 1
ATOM 1526 N N . ASP A 1 193 ? -29.315 -15.874 11.170 1.00 72.94 193 ASP A N 1
ATOM 1527 C CA . ASP A 1 193 ? -29.817 -15.938 12.554 1.00 72.94 193 ASP A CA 1
ATOM 1528 C C . ASP A 1 193 ? -28.784 -15.569 13.643 1.00 72.94 193 ASP A C 1
ATOM 1530 O O . ASP A 1 193 ? -28.860 -16.019 14.783 1.00 72.94 193 ASP A O 1
ATOM 1534 N N . GLY A 1 194 ? -27.818 -14.705 13.308 1.00 69.81 194 GLY A N 1
ATOM 1535 C CA . GLY A 1 194 ? -26.772 -14.246 14.230 1.00 69.81 194 GLY A CA 1
ATOM 1536 C C . GLY A 1 194 ? -25.549 -15.164 14.330 1.00 69.81 194 GLY A C 1
ATOM 1537 O O . GLY A 1 194 ? -24.584 -14.800 15.003 1.00 69.81 194 GLY A O 1
ATOM 1538 N N . GLU A 1 195 ? -25.540 -16.300 13.627 1.00 71.06 195 GLU A N 1
ATOM 1539 C CA . GLU A 1 195 ? -24.383 -17.190 13.512 1.00 71.06 195 GLU A CA 1
ATOM 1540 C C . GLU A 1 195 ? -23.680 -17.027 12.157 1.00 71.06 195 GLU A C 1
ATOM 1542 O O . GLU A 1 195 ? -24.306 -16.803 11.117 1.00 71.06 195 GLU A O 1
ATOM 1547 N N . ALA A 1 196 ? -22.347 -17.121 12.157 1.00 72.50 196 ALA A N 1
ATOM 1548 C CA . ALA A 1 196 ? -21.545 -17.040 10.939 1.00 72.50 196 ALA A CA 1
ATOM 1549 C C . ALA A 1 196 ? -21.638 -18.362 10.162 1.00 72.50 196 ALA A C 1
ATOM 1551 O O . ALA A 1 196 ? -21.012 -19.351 10.535 1.00 72.50 196 ALA A O 1
ATOM 1552 N N . VAL A 1 197 ? -22.409 -18.366 9.074 1.00 80.00 197 VAL A N 1
ATOM 1553 C CA . VAL A 1 197 ? -22.638 -19.554 8.230 1.00 80.00 197 VAL A CA 1
ATOM 1554 C C . VAL A 1 197 ? -21.555 -19.707 7.162 1.00 80.00 197 VAL A C 1
ATOM 1556 O O . VAL A 1 197 ? -21.246 -20.818 6.737 1.00 80.00 197 VAL A O 1
ATOM 1559 N N . GLY A 1 198 ? -20.945 -18.603 6.728 1.00 83.69 198 GLY A N 1
ATOM 1560 C CA . GLY A 1 198 ? -19.889 -18.637 5.721 1.00 83.69 198 GLY A CA 1
ATOM 1561 C C . GLY A 1 198 ? -19.313 -17.263 5.415 1.00 83.69 198 GLY A C 1
ATOM 1562 O O . GLY A 1 198 ? -19.534 -16.298 6.152 1.00 83.69 198 GLY A O 1
ATOM 1563 N N . HIS A 1 199 ? -18.564 -17.166 4.318 1.00 86.25 199 HIS A N 1
ATOM 1564 C CA . HIS A 1 199 ? -17.923 -15.926 3.892 1.00 86.25 199 HIS A CA 1
ATOM 1565 C C . HIS A 1 199 ? -18.129 -15.680 2.398 1.00 86.25 199 HIS A C 1
ATOM 1567 O O . HIS A 1 199 ? -18.092 -16.609 1.595 1.00 86.25 199 HIS A O 1
ATOM 1573 N N . THR A 1 200 ? -18.321 -14.419 2.020 1.00 89.00 200 THR A N 1
ATOM 1574 C CA . THR A 1 200 ? -18.306 -13.981 0.618 1.00 89.00 200 THR A CA 1
ATOM 1575 C C . THR A 1 200 ? -16.985 -13.300 0.321 1.00 89.00 200 THR A C 1
ATOM 1577 O O . THR A 1 200 ? -16.590 -12.394 1.060 1.00 89.00 200 THR A O 1
ATOM 1580 N N . ILE A 1 201 ? -16.352 -13.697 -0.780 1.00 90.62 201 ILE A N 1
ATOM 1581 C CA . ILE A 1 201 ? -15.148 -13.059 -1.309 1.00 90.62 201 ILE A CA 1
ATOM 1582 C C . ILE A 1 201 ? -15.564 -12.202 -2.503 1.00 90.62 201 ILE A C 1
ATOM 1584 O O . ILE A 1 201 ? -16.250 -12.672 -3.408 1.00 90.62 201 ILE A O 1
ATOM 1588 N N . THR A 1 202 ? -15.192 -10.926 -2.488 1.00 90.25 202 THR A N 1
ATOM 1589 C CA . THR A 1 202 ? -15.423 -9.996 -3.597 1.00 90.25 202 THR A CA 1
ATOM 1590 C C . THR A 1 202 ? -14.092 -9.409 -4.033 1.00 90.25 202 THR A C 1
ATOM 1592 O O . THR A 1 202 ? -13.460 -8.687 -3.263 1.00 90.25 202 THR A O 1
ATOM 1595 N N . THR A 1 203 ? -13.687 -9.696 -5.268 1.00 87.56 203 THR A N 1
ATOM 1596 C CA . THR A 1 203 ? -12.475 -9.126 -5.862 1.00 87.56 203 THR A CA 1
ATOM 1597 C C . THR A 1 203 ? -12.734 -7.681 -6.274 1.00 87.56 203 THR A C 1
ATOM 1599 O O . THR A 1 203 ? -13.649 -7.390 -7.041 1.00 87.56 203 THR A O 1
ATOM 1602 N N . LEU A 1 204 ? -11.953 -6.762 -5.710 1.00 85.75 204 LEU A N 1
ATOM 1603 C CA . LEU A 1 204 ? -11.997 -5.332 -6.014 1.00 85.75 204 LEU A CA 1
ATOM 1604 C C . LEU A 1 204 ? -11.071 -4.950 -7.165 1.00 85.75 204 LEU A C 1
ATOM 1606 O O . LEU A 1 204 ? -11.357 -4.001 -7.893 1.00 85.75 204 LEU A O 1
ATOM 1610 N N . ALA A 1 205 ? -9.928 -5.628 -7.268 1.00 85.44 205 ALA A N 1
ATOM 1611 C CA . ALA A 1 205 ? -8.920 -5.346 -8.274 1.00 85.44 205 ALA A CA 1
ATOM 1612 C C . ALA A 1 205 ? -8.166 -6.620 -8.653 1.00 85.44 205 ALA A C 1
ATOM 1614 O O . ALA A 1 205 ? -7.670 -7.336 -7.780 1.00 85.44 205 ALA A O 1
ATOM 1615 N N . ASP A 1 206 ? -8.050 -6.844 -9.959 1.00 86.12 206 ASP A N 1
ATOM 1616 C CA . ASP A 1 206 ? -7.235 -7.914 -10.525 1.00 86.12 206 ASP A CA 1
ATOM 1617 C C . ASP A 1 206 ? -5.749 -7.560 -10.469 1.00 86.12 206 ASP A C 1
ATOM 1619 O O . ASP A 1 206 ? -5.354 -6.384 -10.507 1.00 86.12 206 ASP A O 1
ATOM 1623 N N . THR A 1 207 ? -4.911 -8.593 -10.418 1.00 87.19 207 THR A N 1
ATOM 1624 C CA . THR A 1 207 ? -3.462 -8.421 -10.387 1.00 87.19 207 THR A CA 1
ATOM 1625 C C . THR A 1 207 ? -2.967 -7.820 -11.694 1.00 87.19 207 THR A C 1
ATOM 1627 O O . THR A 1 207 ? -3.320 -8.279 -12.782 1.00 87.19 207 THR A O 1
ATOM 1630 N N . ARG A 1 208 ? -2.109 -6.802 -11.593 1.00 86.62 208 ARG A N 1
ATOM 1631 C CA . ARG A 1 208 ? -1.467 -6.181 -12.754 1.00 86.62 208 ARG A CA 1
ATOM 1632 C C . ARG A 1 208 ? 0.023 -6.439 -12.728 1.00 86.62 208 ARG A C 1
ATOM 1634 O O . ARG A 1 208 ? 0.709 -6.033 -11.784 1.00 86.62 208 ARG A O 1
ATOM 1641 N N . VAL A 1 209 ? 0.521 -7.071 -13.782 1.00 83.88 209 VAL A N 1
ATOM 1642 C CA . VAL A 1 209 ? 1.906 -7.537 -13.865 1.00 83.88 209 VAL A CA 1
ATOM 1643 C C . VAL A 1 209 ? 2.566 -7.103 -15.161 1.00 83.88 209 VAL A C 1
ATOM 1645 O O . VAL A 1 209 ? 1.927 -6.973 -16.200 1.00 83.88 209 VAL A O 1
ATOM 1648 N N . VAL A 1 210 ? 3.875 -6.903 -15.097 1.00 82.81 210 VAL A N 1
ATOM 1649 C CA . VAL A 1 210 ? 4.747 -6.892 -16.272 1.00 82.81 210 VAL A CA 1
ATOM 1650 C C . VAL A 1 210 ? 5.358 -8.282 -16.357 1.00 82.81 210 VAL A C 1
ATOM 1652 O O . VAL A 1 210 ? 5.890 -8.748 -15.348 1.00 82.81 210 VAL A O 1
ATOM 1655 N N . TYR A 1 211 ? 5.299 -8.942 -17.513 1.00 79.75 211 TYR A N 1
ATOM 1656 C CA . TYR A 1 211 ? 5.948 -10.240 -17.704 1.00 79.75 211 TYR A CA 1
ATOM 1657 C C . TYR A 1 211 ? 7.242 -10.137 -18.507 1.00 79.75 211 TYR A C 1
ATOM 1659 O O . TYR A 1 211 ? 7.500 -9.166 -19.221 1.00 79.75 211 TYR A O 1
ATOM 1667 N N . TYR A 1 212 ? 8.035 -11.196 -18.417 1.00 78.94 212 TYR A N 1
ATOM 1668 C CA . TYR A 1 212 ? 9.104 -11.517 -19.349 1.00 78.94 212 TYR A CA 1
ATOM 1669 C C . TYR A 1 212 ? 8.912 -12.945 -19.871 1.00 78.94 212 TYR A C 1
ATOM 1671 O O . TYR A 1 212 ? 8.161 -13.736 -19.301 1.00 78.94 212 TYR A O 1
ATOM 1679 N N . LEU A 1 213 ? 9.564 -13.270 -20.986 1.00 79.12 213 LEU A N 1
ATOM 1680 C CA . LEU A 1 213 ? 9.541 -14.618 -21.551 1.00 79.12 213 LEU A CA 1
ATOM 1681 C C . LEU A 1 213 ? 10.783 -15.375 -21.076 1.00 79.12 213 LEU A C 1
ATOM 1683 O O . LEU A 1 213 ? 11.879 -15.088 -21.558 1.00 79.12 213 LEU A O 1
ATOM 1687 N N . GLY A 1 214 ? 10.594 -16.311 -20.148 1.00 74.44 214 GLY A N 1
ATOM 1688 C CA . GLY A 1 214 ? 11.614 -17.270 -19.717 1.00 74.44 214 GLY A CA 1
ATOM 1689 C C . GLY A 1 214 ? 11.546 -18.571 -20.518 1.00 74.44 214 GLY A C 1
ATOM 1690 O O . GLY A 1 214 ? 10.621 -18.784 -21.311 1.00 74.44 214 GLY A O 1
ATOM 1691 N N . LEU A 1 215 ? 12.520 -19.452 -20.317 1.00 78.62 215 LEU A N 1
ATOM 1692 C CA . LEU A 1 215 ? 12.500 -20.815 -20.846 1.00 78.62 215 LEU A CA 1
ATOM 1693 C C . LEU A 1 215 ? 11.482 -21.678 -20.081 1.00 78.62 215 LEU A C 1
ATOM 1695 O O . LEU A 1 215 ? 11.201 -21.453 -18.902 1.00 78.62 215 LEU A O 1
ATOM 1699 N N . MET A 1 216 ? 10.888 -22.661 -20.764 1.00 75.25 216 MET A N 1
ATOM 1700 C CA . MET A 1 216 ? 9.972 -23.627 -20.137 1.00 75.25 216 MET A CA 1
ATOM 1701 C C . MET A 1 216 ? 10.668 -24.498 -19.088 1.00 75.25 216 MET A C 1
ATOM 1703 O O . MET A 1 216 ? 10.048 -24.841 -18.087 1.00 75.25 216 MET A O 1
ATOM 1707 N N . ASP A 1 217 ? 11.941 -24.827 -19.310 1.00 77.94 217 ASP A N 1
ATOM 1708 C CA . ASP A 1 217 ? 12.771 -25.557 -18.356 1.00 77.94 217 ASP A CA 1
ATOM 1709 C C . ASP A 1 217 ? 13.432 -24.563 -17.377 1.00 77.94 217 ASP A C 1
ATOM 1711 O O . ASP A 1 217 ? 14.237 -23.738 -17.819 1.00 77.94 217 ASP A O 1
ATOM 1715 N N . PRO A 1 218 ? 13.065 -24.569 -16.079 1.00 67.75 218 PRO A N 1
ATOM 1716 C CA . PRO A 1 218 ? 13.608 -23.639 -15.092 1.00 67.75 218 PRO A CA 1
ATOM 1717 C C . PRO A 1 218 ? 15.104 -23.837 -14.838 1.00 67.75 218 PRO A C 1
ATOM 1719 O O . PRO A 1 218 ? 15.799 -22.839 -14.667 1.00 67.75 218 PRO A O 1
ATOM 1722 N N . ASP A 1 219 ? 15.610 -25.070 -14.899 1.00 70.75 219 ASP A N 1
ATOM 1723 C CA . ASP A 1 219 ? 17.031 -25.346 -14.663 1.00 70.75 219 ASP A CA 1
ATOM 1724 C C . ASP A 1 219 ? 17.881 -24.780 -15.815 1.00 70.75 219 ASP A C 1
ATOM 1726 O O . ASP A 1 219 ? 18.928 -24.167 -15.599 1.00 70.75 219 ASP A O 1
ATOM 1730 N N . ALA A 1 220 ? 17.380 -24.886 -17.050 1.00 68.69 220 ALA A N 1
ATOM 1731 C CA . ALA A 1 220 ? 17.998 -24.260 -18.216 1.00 68.69 220 ALA A CA 1
ATOM 1732 C C . ALA A 1 220 ? 17.890 -22.722 -18.195 1.00 68.69 220 ALA A C 1
ATOM 1734 O O . ALA A 1 220 ? 18.797 -22.034 -18.665 1.00 68.69 220 ALA A O 1
ATOM 1735 N N . ASP A 1 221 ? 16.796 -22.166 -17.660 1.00 65.56 221 ASP A N 1
ATOM 1736 C CA . ASP A 1 221 ? 16.603 -20.716 -17.498 1.00 65.56 221 ASP A CA 1
ATOM 1737 C C . ASP A 1 221 ? 17.655 -20.131 -16.543 1.00 65.56 221 ASP A C 1
ATOM 1739 O O . ASP A 1 221 ? 18.297 -19.130 -16.865 1.00 65.56 221 ASP A O 1
ATOM 1743 N N . ASP A 1 222 ? 17.902 -20.804 -15.417 1.00 68.12 222 ASP A N 1
ATOM 1744 C CA . ASP A 1 222 ? 18.899 -20.400 -14.422 1.00 68.12 222 ASP A CA 1
ATOM 1745 C C . ASP A 1 222 ? 20.338 -20.496 -14.955 1.00 68.12 222 ASP A C 1
ATOM 1747 O O . ASP A 1 222 ? 21.192 -19.673 -14.609 1.00 68.12 222 ASP A O 1
ATOM 1751 N N . GLU A 1 223 ? 20.627 -21.461 -15.833 1.00 67.88 223 GLU A N 1
ATOM 1752 C CA . GLU A 1 223 ? 21.924 -21.560 -16.510 1.00 67.88 223 GLU A CA 1
ATOM 1753 C C . GLU A 1 223 ? 22.127 -20.463 -17.566 1.00 67.88 223 GLU A C 1
ATOM 1755 O O . GLU A 1 223 ? 23.216 -19.886 -17.657 1.00 67.88 223 GLU A O 1
ATOM 1760 N N . VAL A 1 224 ? 21.088 -20.144 -18.344 1.00 65.62 224 VAL A N 1
ATOM 1761 C CA . VAL A 1 224 ? 21.141 -19.156 -19.436 1.00 65.62 224 VAL A CA 1
ATOM 1762 C C . VAL A 1 224 ? 21.126 -17.718 -18.912 1.00 65.62 224 VAL A C 1
ATOM 1764 O O . VAL A 1 224 ? 21.853 -16.866 -19.429 1.00 65.62 224 VAL A O 1
ATOM 1767 N N . PHE A 1 225 ? 20.337 -17.435 -17.875 1.00 62.94 225 PHE A N 1
ATOM 1768 C CA . PHE A 1 225 ? 20.168 -16.100 -17.290 1.00 62.94 225 PHE A CA 1
ATOM 1769 C C . PHE A 1 225 ? 20.930 -15.911 -15.973 1.00 62.94 225 PHE A C 1
ATOM 1771 O O . PHE A 1 225 ? 20.656 -14.975 -15.225 1.00 62.94 225 PHE A O 1
ATOM 1778 N N . LYS A 1 226 ? 21.954 -16.737 -15.727 1.00 60.19 226 LYS A N 1
ATOM 1779 C CA . LYS A 1 226 ? 22.809 -16.727 -14.527 1.00 60.19 226 LYS A CA 1
ATOM 1780 C C . LYS A 1 226 ? 23.459 -15.379 -14.189 1.00 60.19 226 LYS A C 1
ATOM 1782 O O . LYS A 1 226 ? 23.978 -15.202 -13.088 1.00 60.19 226 LYS A O 1
ATOM 1787 N N . TRP A 1 227 ? 23.488 -14.433 -15.128 1.00 56.03 227 TRP A N 1
ATOM 1788 C CA . TRP A 1 227 ? 24.051 -13.111 -14.887 1.00 56.03 227 TRP A CA 1
ATOM 1789 C C . TRP A 1 227 ? 23.208 -12.330 -13.890 1.00 56.03 227 TRP A C 1
ATOM 1791 O O . TRP A 1 227 ? 22.047 -12.000 -14.127 1.00 56.03 227 TRP A O 1
ATOM 1801 N N . SER A 1 228 ? 23.848 -11.935 -12.795 1.00 55.16 228 SER A N 1
ATOM 1802 C CA . SER A 1 228 ? 23.264 -10.955 -11.891 1.00 55.16 228 SER A CA 1
ATOM 1803 C C . SER A 1 228 ? 22.963 -9.652 -12.645 1.00 55.16 228 SER A C 1
ATOM 1805 O O . SER A 1 228 ? 23.685 -9.260 -13.567 1.00 55.16 228 SER A O 1
ATOM 1807 N N . LEU A 1 229 ? 21.932 -8.914 -12.217 1.00 46.09 229 LEU A N 1
ATOM 1808 C CA . LEU A 1 229 ? 21.614 -7.590 -12.776 1.00 46.09 229 LEU A CA 1
ATOM 1809 C C . LEU A 1 229 ? 22.845 -6.657 -12.761 1.00 46.09 229 LEU A C 1
ATOM 1811 O O . LEU A 1 229 ? 23.009 -5.816 -13.642 1.00 46.09 229 LEU A O 1
ATOM 1815 N N . MET A 1 230 ? 23.738 -6.845 -11.782 1.00 47.09 230 MET A N 1
ATOM 1816 C CA . MET A 1 230 ? 25.027 -6.164 -11.686 1.00 47.09 230 MET A CA 1
ATOM 1817 C C . MET A 1 230 ? 25.965 -6.545 -12.844 1.00 47.09 230 MET A C 1
ATOM 1819 O O . MET A 1 230 ? 26.437 -5.652 -13.546 1.00 47.09 230 MET A O 1
ATOM 1823 N N . GLU A 1 231 ? 26.201 -7.833 -13.099 1.00 61.22 231 GLU A N 1
ATOM 1824 C CA . GLU A 1 231 ? 27.032 -8.310 -14.220 1.00 61.22 231 GLU A CA 1
ATOM 1825 C C . GLU A 1 231 ? 26.454 -7.904 -15.579 1.00 61.22 231 GLU A C 1
ATOM 1827 O O . GLU A 1 231 ? 27.181 -7.450 -16.469 1.00 61.22 231 GLU A O 1
ATOM 1832 N N . TYR A 1 232 ? 25.131 -7.974 -15.724 1.00 57.91 232 TYR A N 1
ATOM 1833 C CA . TYR A 1 232 ? 24.451 -7.501 -16.923 1.00 57.91 232 TYR A CA 1
ATOM 1834 C C . TYR A 1 232 ? 24.585 -5.976 -17.087 1.00 57.91 232 TYR A C 1
ATOM 1836 O O . TYR A 1 232 ? 24.862 -5.477 -18.176 1.00 57.91 232 TYR A O 1
ATOM 1844 N N . SER A 1 233 ? 24.505 -5.201 -16.000 1.00 52.28 233 SER A N 1
ATOM 1845 C CA . SER A 1 233 ? 24.737 -3.750 -16.055 1.00 52.28 233 SER A CA 1
ATOM 1846 C C . SER A 1 233 ? 26.187 -3.392 -16.410 1.00 52.28 233 SER A C 1
ATOM 1848 O O . SER A 1 233 ? 26.416 -2.439 -17.154 1.00 52.28 233 SER A O 1
ATOM 1850 N N . MET A 1 234 ? 27.170 -4.178 -15.949 1.00 59.53 234 MET A N 1
ATOM 1851 C CA . MET A 1 234 ? 28.588 -4.003 -16.289 1.00 59.53 234 MET A CA 1
ATOM 1852 C C . MET A 1 234 ? 28.892 -4.339 -17.753 1.00 59.53 234 MET A C 1
ATOM 1854 O O . MET A 1 234 ? 29.801 -3.755 -18.343 1.00 59.53 234 MET A O 1
ATOM 1858 N N . THR A 1 235 ? 28.136 -5.254 -18.360 1.00 59.56 235 THR A N 1
ATOM 1859 C CA . THR A 1 235 ? 28.268 -5.596 -19.785 1.00 59.56 235 THR A CA 1
ATOM 1860 C C . THR A 1 235 ? 27.510 -4.627 -20.694 1.00 59.56 235 THR A C 1
ATOM 1862 O O . THR A 1 235 ? 27.988 -4.332 -21.791 1.00 59.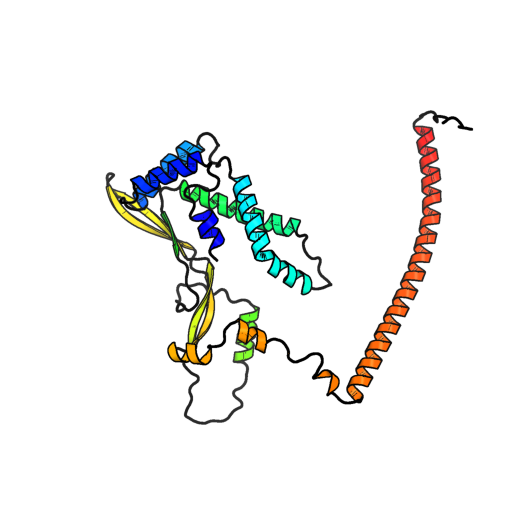56 235 THR A O 1
ATOM 1865 N N . LEU A 1 236 ? 26.390 -4.068 -20.219 1.00 46.94 236 LEU A N 1
ATOM 1866 C CA . LEU A 1 236 ? 25.657 -2.982 -20.875 1.00 46.94 236 LEU A CA 1
ATOM 1867 C C . LEU A 1 236 ? 26.351 -1.621 -20.770 1.00 46.94 236 LEU A C 1
ATOM 1869 O O . LEU A 1 236 ? 26.025 -0.728 -21.557 1.00 46.94 236 LEU A O 1
ATOM 1873 N N . GLN A 1 237 ? 27.299 -1.434 -19.839 1.00 46.09 237 GLN A N 1
ATOM 1874 C CA . GLN A 1 237 ? 28.143 -0.244 -19.872 1.00 46.09 237 GLN A CA 1
ATOM 1875 C C . GLN A 1 237 ? 28.822 -0.189 -21.242 1.00 46.09 237 GLN A C 1
ATOM 1877 O O . GLN A 1 237 ? 29.574 -1.103 -21.600 1.00 46.09 237 GLN A O 1
ATOM 1882 N N . PRO A 1 238 ? 28.579 0.864 -22.039 1.00 45.25 238 PRO A N 1
ATOM 1883 C CA . PRO A 1 238 ? 29.177 0.953 -23.347 1.00 45.25 238 PRO A CA 1
ATOM 1884 C C . PRO A 1 238 ? 30.694 0.959 -23.160 1.00 45.25 238 PRO A C 1
ATOM 1886 O O . PRO A 1 238 ? 31.271 1.968 -22.758 1.00 45.25 238 PRO A O 1
ATOM 1889 N N . LYS A 1 239 ? 31.379 -0.117 -23.575 1.00 48.53 239 LYS A N 1
ATOM 1890 C CA . LYS A 1 239 ? 32.830 -0.120 -23.874 1.00 48.53 239 LYS A CA 1
ATOM 1891 C C . LYS A 1 239 ? 33.177 0.845 -25.030 1.00 48.53 239 LYS A C 1
ATOM 1893 O O . LYS A 1 239 ? 34.164 0.682 -25.745 1.00 48.53 239 LYS A O 1
ATOM 1898 N N . THR A 1 240 ? 32.331 1.837 -25.288 1.00 52.44 240 THR A N 1
ATOM 1899 C CA . THR A 1 240 ? 32.234 2.603 -26.516 1.00 52.44 240 THR A CA 1
ATOM 1900 C C . THR A 1 240 ? 31.933 4.059 -26.191 1.00 52.44 240 THR A C 1
ATOM 1902 O O . THR A 1 240 ? 30.807 4.528 -26.318 1.00 52.44 240 THR A O 1
ATOM 1905 N N . SER A 1 241 ? 32.962 4.824 -25.850 1.00 50.94 241 SER A N 1
ATOM 1906 C CA . SER A 1 241 ? 32.942 6.243 -26.217 1.00 50.94 241 SER A CA 1
ATOM 1907 C C . SER A 1 241 ? 34.330 6.752 -26.579 1.00 50.94 241 SER A C 1
ATOM 1909 O O . SER A 1 241 ? 34.469 7.390 -27.615 1.00 50.94 241 SER A O 1
ATOM 1911 N N . PHE A 1 242 ? 35.378 6.372 -25.845 1.00 48.25 242 PHE A N 1
ATOM 1912 C CA . PHE A 1 242 ? 36.722 6.897 -26.117 1.00 48.25 242 PHE A CA 1
ATOM 1913 C C . PHE A 1 242 ? 37.572 5.996 -27.031 1.00 48.25 242 PHE A C 1
ATOM 1915 O O . PHE A 1 242 ? 38.104 6.445 -28.045 1.00 48.25 242 PHE A O 1
ATOM 1922 N N . ALA A 1 243 ? 37.627 4.691 -26.750 1.00 50.47 243 ALA A N 1
ATOM 1923 C CA . ALA A 1 243 ? 38.531 3.769 -27.449 1.00 50.47 243 ALA A CA 1
ATOM 1924 C C . ALA A 1 243 ? 38.140 3.477 -28.915 1.00 50.47 243 ALA A C 1
ATOM 1926 O O . ALA A 1 243 ? 39.015 3.300 -29.762 1.00 50.47 243 ALA A O 1
ATOM 1927 N N . LYS A 1 244 ? 36.838 3.471 -29.247 1.00 48.78 244 LYS A N 1
ATOM 1928 C CA . LYS A 1 244 ? 36.361 3.344 -30.642 1.00 48.78 244 LYS A CA 1
ATOM 1929 C C . LYS A 1 244 ? 36.577 4.629 -31.454 1.00 48.78 244 LYS A C 1
ATOM 1931 O O . LYS A 1 244 ? 36.797 4.541 -32.657 1.00 48.78 244 LYS A O 1
ATOM 1936 N N . ARG A 1 245 ? 36.558 5.806 -30.811 1.00 48.78 245 ARG A N 1
ATOM 1937 C CA . ARG A 1 245 ? 36.735 7.108 -31.484 1.00 48.78 245 ARG A CA 1
ATOM 1938 C C . ARG A 1 245 ? 38.190 7.397 -31.857 1.00 48.78 245 ARG A C 1
ATOM 1940 O O . ARG A 1 245 ? 38.418 8.059 -32.857 1.00 48.78 245 ARG A O 1
ATOM 1947 N N . LEU A 1 246 ? 39.154 6.830 -31.131 1.00 51.62 246 LEU A N 1
ATOM 1948 C CA . LEU A 1 246 ? 40.584 6.920 -31.463 1.00 51.62 246 LEU A CA 1
ATOM 1949 C C . LEU A 1 246 ? 41.036 5.945 -32.568 1.00 51.62 246 LEU A C 1
ATOM 1951 O O . LEU A 1 246 ? 42.122 6.114 -33.111 1.00 51.62 246 LEU A O 1
ATOM 1955 N N . ARG A 1 247 ? 40.226 4.932 -32.920 1.00 52.53 247 ARG A N 1
ATOM 1956 C CA . ARG A 1 247 ? 40.558 3.952 -33.979 1.00 52.53 247 ARG A CA 1
ATOM 1957 C C . ARG A 1 247 ? 39.925 4.237 -35.339 1.00 52.53 247 ARG A C 1
ATOM 1959 O O . ARG A 1 247 ? 40.313 3.606 -36.318 1.00 52.53 247 ARG A O 1
ATOM 1966 N N . ALA A 1 248 ? 38.969 5.160 -35.429 1.00 49.59 248 ALA A N 1
ATOM 1967 C CA . ALA A 1 248 ? 38.492 5.631 -36.723 1.00 49.59 248 ALA A CA 1
ATOM 1968 C C . ALA A 1 248 ? 39.553 6.588 -37.279 1.00 49.59 248 ALA A C 1
ATOM 1970 O O . ALA A 1 248 ? 39.823 7.620 -36.672 1.00 49.59 248 ALA A O 1
ATOM 1971 N N . GLY A 1 249 ? 40.201 6.190 -38.375 1.00 58.75 249 GLY A N 1
ATOM 1972 C CA . GLY A 1 249 ? 41.388 6.839 -38.933 1.00 58.75 249 GLY A CA 1
ATOM 1973 C C . GLY A 1 249 ? 41.265 8.349 -39.224 1.00 58.75 249 GLY A C 1
ATOM 1974 O O . GLY A 1 249 ? 40.214 8.962 -39.025 1.00 58.75 249 GLY A O 1
ATOM 1975 N N . PRO A 1 250 ? 42.334 8.970 -39.755 1.00 58.72 250 PRO A N 1
ATOM 1976 C CA . PRO A 1 250 ? 42.544 10.428 -39.780 1.00 58.72 250 PRO A CA 1
ATOM 1977 C C . PRO A 1 250 ? 41.406 11.259 -40.409 1.00 58.72 250 PRO A C 1
ATOM 1979 O O . PRO A 1 250 ? 41.234 12.429 -40.074 1.00 58.72 250 PRO A O 1
ATOM 1982 N N . LEU A 1 251 ? 40.579 10.658 -41.267 1.00 57.34 251 LEU A N 1
ATOM 1983 C CA . LEU A 1 251 ? 39.399 11.286 -41.875 1.00 57.34 251 LEU A CA 1
ATOM 1984 C C . LEU A 1 251 ? 38.238 11.532 -40.893 1.00 57.34 251 LEU A C 1
ATOM 1986 O O . LEU A 1 251 ? 37.531 12.529 -41.030 1.00 57.34 251 LEU A O 1
ATOM 1990 N N . ALA A 1 252 ? 38.040 10.668 -39.894 1.00 55.69 252 ALA A N 1
ATOM 1991 C CA . ALA A 1 252 ? 36.977 10.835 -38.900 1.00 55.69 252 ALA A CA 1
ATOM 1992 C C . ALA A 1 252 ? 37.334 11.912 -37.862 1.00 55.69 252 ALA A C 1
ATOM 1994 O O . ALA A 1 252 ? 36.478 12.704 -37.470 1.00 55.69 252 ALA A O 1
ATOM 1995 N N . PHE A 1 253 ? 38.614 11.996 -37.485 1.00 58.41 253 PHE A N 1
ATOM 1996 C CA . PHE A 1 253 ? 39.128 13.050 -36.608 1.00 58.41 253 PHE A CA 1
ATOM 1997 C C . PHE A 1 253 ? 39.054 14.435 -37.267 1.00 58.41 253 PHE A C 1
ATOM 1999 O O . PHE A 1 253 ? 38.706 15.415 -36.613 1.00 58.41 253 PHE A O 1
ATOM 2006 N N . ARG A 1 254 ? 39.289 14.513 -38.585 1.00 63.28 254 ARG A N 1
ATOM 2007 C CA . ARG A 1 254 ? 39.160 15.761 -39.350 1.00 63.28 254 ARG A CA 1
ATOM 2008 C C . ARG A 1 254 ? 37.715 16.265 -39.413 1.00 63.28 254 ARG A C 1
ATOM 2010 O O . ARG A 1 254 ? 37.482 17.431 -39.134 1.00 63.28 254 ARG A O 1
ATOM 2017 N N . ARG A 1 255 ? 36.737 15.378 -39.646 1.00 67.81 255 ARG A N 1
ATOM 2018 C CA . ARG A 1 255 ? 35.304 15.737 -39.583 1.00 67.81 255 ARG A CA 1
ATOM 2019 C C . ARG A 1 255 ? 34.872 16.210 -38.194 1.00 67.81 255 ARG A C 1
ATOM 2021 O O . ARG A 1 255 ? 34.046 17.107 -38.088 1.00 67.81 255 ARG A O 1
ATOM 2028 N N . PHE A 1 256 ? 35.437 15.626 -37.139 1.00 66.38 256 PHE A N 1
ATOM 2029 C CA . PHE A 1 256 ? 35.180 16.066 -35.768 1.00 66.38 256 PHE A CA 1
ATOM 2030 C C . PHE A 1 256 ? 35.754 17.462 -35.489 1.00 66.38 256 PHE A C 1
ATOM 2032 O O . PHE A 1 256 ? 35.070 18.284 -34.885 1.00 66.38 256 PHE A O 1
ATOM 2039 N N . LEU A 1 257 ? 36.974 17.751 -35.954 1.00 70.19 257 LEU A N 1
ATOM 2040 C CA . LEU A 1 257 ? 37.564 19.089 -35.859 1.00 70.19 257 LEU A CA 1
ATOM 2041 C C . LEU A 1 257 ? 36.748 20.126 -36.636 1.00 70.19 257 LEU A C 1
ATOM 2043 O O . LEU A 1 257 ? 36.477 21.193 -36.095 1.00 70.19 257 LEU A O 1
ATOM 2047 N N . ASP A 1 258 ? 36.298 19.796 -37.847 1.00 73.38 258 ASP A N 1
ATOM 2048 C CA . ASP A 1 258 ? 35.476 20.699 -38.658 1.00 73.38 258 ASP A CA 1
ATOM 2049 C C . ASP A 1 258 ? 34.115 20.978 -37.990 1.00 73.38 258 ASP A C 1
ATOM 2051 O O . ASP A 1 258 ? 33.689 22.132 -37.912 1.00 73.38 258 ASP A O 1
ATOM 2055 N N . GLU A 1 259 ? 33.458 19.965 -37.408 1.00 77.19 259 GLU A N 1
ATOM 2056 C CA . GLU A 1 259 ? 32.233 20.179 -36.620 1.00 77.19 259 GLU A CA 1
ATOM 2057 C C . GLU A 1 259 ? 32.476 21.028 -35.366 1.00 77.19 259 GLU A C 1
ATOM 2059 O O . GLU A 1 259 ? 31.654 21.880 -35.021 1.00 77.19 259 GLU A O 1
ATOM 2064 N N . LEU A 1 260 ? 33.594 20.811 -34.672 1.00 75.31 260 LEU A N 1
ATOM 2065 C CA . LEU A 1 260 ? 33.935 21.555 -33.464 1.00 75.31 260 LEU A CA 1
ATOM 2066 C C . LEU A 1 260 ? 34.219 23.030 -33.785 1.00 75.31 260 LEU A C 1
ATOM 2068 O O . LEU A 1 260 ? 33.719 23.914 -33.090 1.00 75.31 260 LEU A O 1
ATOM 2072 N 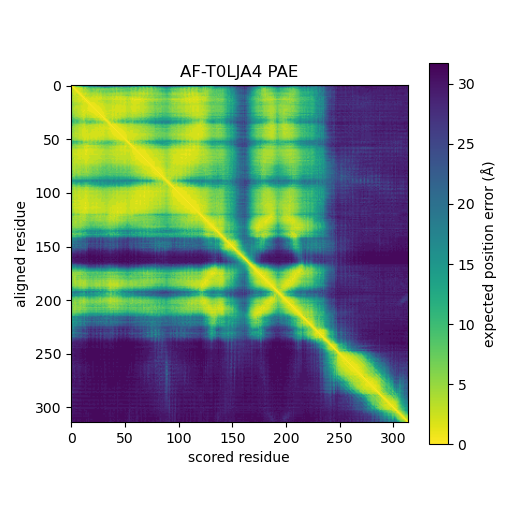N . VAL A 1 261 ? 34.945 23.305 -34.871 1.00 79.81 261 VAL A N 1
ATOM 2073 C CA . VAL A 1 261 ? 35.223 24.667 -35.350 1.00 79.81 261 VAL A CA 1
ATOM 2074 C C . VAL A 1 261 ? 33.934 25.371 -35.776 1.00 79.81 261 VAL A C 1
ATOM 2076 O O . VAL A 1 261 ? 33.713 26.514 -35.379 1.00 79.81 261 VAL A O 1
ATOM 2079 N N . MET A 1 262 ? 33.035 24.693 -36.495 1.00 78.06 262 MET A N 1
ATOM 2080 C CA . MET A 1 262 ? 31.744 25.275 -36.888 1.00 78.06 262 MET A CA 1
ATOM 2081 C C . MET A 1 262 ? 30.855 25.601 -35.684 1.00 78.06 262 MET A C 1
ATOM 2083 O O . MET A 1 262 ? 30.212 26.651 -35.662 1.00 78.06 262 MET A O 1
ATOM 2087 N N . ARG A 1 263 ? 30.857 24.759 -34.643 1.00 74.00 263 ARG A N 1
ATOM 2088 C CA . ARG A 1 263 ? 30.125 25.030 -33.393 1.00 74.00 263 ARG A CA 1
ATOM 2089 C C . ARG A 1 263 ? 30.719 26.204 -32.615 1.00 74.00 263 ARG A C 1
ATOM 2091 O O . ARG A 1 263 ? 29.963 27.000 -32.064 1.00 74.00 263 ARG A O 1
ATOM 2098 N N . ILE A 1 264 ? 32.045 26.353 -32.608 1.00 76.88 264 ILE A N 1
ATOM 2099 C CA . ILE A 1 264 ? 32.721 27.503 -31.988 1.00 76.88 264 ILE A CA 1
ATOM 2100 C C . ILE A 1 264 ? 32.393 28.795 -32.748 1.00 76.88 264 ILE A C 1
ATOM 2102 O O . ILE A 1 264 ? 32.054 29.799 -32.125 1.00 76.88 264 ILE A O 1
ATOM 2106 N N . LEU A 1 265 ? 32.415 28.773 -34.084 1.00 74.19 265 LEU A N 1
ATOM 2107 C CA . LEU A 1 265 ? 32.046 29.930 -34.906 1.00 74.19 265 LEU A CA 1
ATOM 2108 C C . LEU A 1 265 ? 30.566 30.313 -34.737 1.00 74.19 265 LEU A C 1
ATOM 2110 O O . LEU A 1 265 ? 30.257 31.498 -34.621 1.00 74.19 265 LEU A O 1
ATOM 2114 N N . ALA A 1 266 ? 29.661 29.336 -34.637 1.00 73.75 266 ALA A N 1
ATOM 2115 C CA . ALA A 1 266 ? 28.246 29.581 -34.353 1.00 73.75 266 ALA A CA 1
ATOM 2116 C C . ALA A 1 266 ? 28.025 30.179 -32.951 1.00 73.75 266 ALA A C 1
ATOM 2118 O O . ALA A 1 266 ? 27.236 31.110 -32.792 1.00 73.75 266 ALA A O 1
ATOM 2119 N N . ALA A 1 267 ? 28.759 29.702 -31.940 1.00 71.75 267 ALA A N 1
ATOM 2120 C CA . ALA A 1 267 ? 28.707 30.252 -30.585 1.00 71.75 267 ALA A CA 1
ATOM 2121 C C . ALA A 1 267 ? 29.239 31.696 -30.522 1.00 71.75 267 ALA A C 1
ATOM 2123 O O . ALA A 1 267 ? 28.646 32.546 -29.858 1.00 71.75 267 ALA A O 1
ATOM 2124 N N . LEU A 1 268 ? 30.313 32.001 -31.259 1.00 70.88 268 LEU A N 1
ATOM 2125 C CA . LEU A 1 268 ? 30.844 33.362 -31.386 1.00 70.88 268 LEU A CA 1
ATOM 2126 C C . LEU A 1 268 ? 29.868 34.297 -32.119 1.00 70.88 268 LEU A C 1
ATOM 2128 O O . LEU A 1 268 ? 29.721 35.456 -31.731 1.00 70.88 268 LEU A O 1
ATOM 2132 N N . TRP A 1 269 ? 29.152 33.795 -33.128 1.00 74.88 269 TRP A N 1
ATOM 2133 C CA . TRP A 1 269 ? 28.121 34.557 -33.837 1.00 74.88 269 TRP A CA 1
ATOM 2134 C C . TRP A 1 269 ? 26.911 34.871 -32.940 1.00 74.88 269 TRP A C 1
ATOM 2136 O O . TRP A 1 269 ? 26.438 36.008 -32.909 1.00 74.88 269 TRP A O 1
ATOM 2146 N N . LEU A 1 270 ? 26.471 33.905 -32.126 1.00 72.19 270 LEU A N 1
ATOM 2147 C CA . LEU A 1 270 ? 25.400 34.099 -31.141 1.00 72.19 270 LEU A CA 1
ATOM 2148 C C . LEU A 1 270 ? 25.793 35.082 -30.027 1.00 72.19 270 LEU A C 1
ATOM 2150 O O . LEU A 1 270 ? 24.974 35.915 -29.633 1.00 72.19 270 LEU A O 1
ATOM 2154 N N . LEU A 1 271 ? 27.048 35.056 -29.568 1.00 70.44 271 LEU A N 1
ATOM 2155 C CA . LEU A 1 271 ? 27.576 36.052 -28.627 1.00 70.44 271 LEU A CA 1
ATOM 2156 C C . LEU A 1 271 ? 27.590 37.467 -29.229 1.00 70.44 271 LEU A C 1
ATOM 2158 O O . LEU A 1 271 ? 27.270 38.433 -28.535 1.00 70.44 271 LEU A O 1
ATOM 2162 N N . GLY A 1 272 ? 27.881 37.593 -30.527 1.00 71.50 272 GLY A N 1
ATOM 2163 C CA . GLY A 1 272 ? 27.774 38.859 -31.256 1.00 71.50 272 GLY A CA 1
ATOM 2164 C C . GLY A 1 272 ? 26.343 39.410 -31.296 1.00 71.50 272 GLY A C 1
ATOM 2165 O O . GLY A 1 272 ? 26.134 40.602 -31.072 1.00 71.50 272 GLY A O 1
ATOM 2166 N N . ILE A 1 273 ? 25.345 38.548 -31.504 1.00 71.62 273 ILE A N 1
ATOM 2167 C CA . ILE A 1 273 ? 23.922 38.934 -31.505 1.00 71.62 273 ILE A CA 1
ATOM 2168 C C . ILE A 1 273 ? 23.461 39.360 -30.107 1.00 71.62 273 ILE A C 1
ATOM 2170 O O . ILE A 1 273 ? 22.802 40.391 -29.961 1.00 71.62 273 ILE A O 1
ATOM 2174 N N . LEU A 1 274 ? 23.865 38.626 -29.068 1.00 62.22 274 LEU A N 1
ATOM 2175 C CA . LEU A 1 274 ? 23.586 38.973 -27.671 1.00 62.22 274 LEU A CA 1
ATOM 2176 C C . LEU A 1 274 ? 24.158 40.345 -27.285 1.00 62.22 274 LEU A C 1
ATOM 2178 O O . LEU A 1 274 ? 23.498 41.109 -26.581 1.00 62.22 274 LEU A O 1
ATOM 2182 N N . PHE A 1 275 ? 25.334 40.707 -27.802 1.00 70.50 275 PHE A N 1
ATOM 2183 C CA . PHE A 1 275 ? 25.924 42.028 -27.576 1.00 70.50 275 PHE A CA 1
ATOM 2184 C C . PHE A 1 275 ? 25.114 43.165 -28.226 1.00 70.50 275 PHE A C 1
ATOM 2186 O O . PHE A 1 275 ? 24.942 44.233 -27.631 1.00 70.50 275 PHE A O 1
ATOM 2193 N N . VAL A 1 276 ? 24.566 42.939 -29.424 1.00 70.75 276 VAL A N 1
ATOM 2194 C CA . VAL A 1 276 ? 23.703 43.913 -30.117 1.00 70.75 276 VAL A CA 1
ATOM 2195 C C . VAL A 1 276 ? 22.368 44.082 -29.386 1.00 70.75 276 VAL A C 1
ATOM 2197 O O . VAL A 1 276 ? 21.925 45.213 -29.177 1.00 70.75 276 VAL A O 1
ATOM 2200 N N . ILE A 1 277 ? 21.769 42.980 -28.923 1.00 67.06 277 ILE A N 1
ATOM 2201 C CA . ILE A 1 277 ? 20.529 42.998 -28.135 1.00 67.06 277 ILE A CA 1
ATOM 2202 C C . ILE A 1 277 ? 20.750 43.715 -26.797 1.00 67.06 277 ILE A C 1
ATOM 2204 O O . ILE A 1 277 ? 19.936 44.551 -26.415 1.00 67.06 277 ILE A O 1
ATOM 2208 N N . HIS A 1 278 ? 21.876 43.481 -26.118 1.00 70.06 278 HIS A N 1
ATOM 2209 C CA . HIS A 1 278 ? 22.195 44.173 -24.868 1.00 70.06 278 HIS A CA 1
ATOM 2210 C C . HIS A 1 278 ? 22.332 45.693 -25.061 1.00 70.06 278 HIS A C 1
ATOM 2212 O O . HIS A 1 278 ? 21.767 46.464 -24.284 1.00 70.06 278 HIS A O 1
ATOM 2218 N N . LYS A 1 279 ? 22.993 46.150 -26.138 1.00 68.25 279 LYS A N 1
ATOM 2219 C CA . LYS A 1 279 ? 23.063 47.587 -26.470 1.00 68.25 279 LYS A CA 1
ATOM 2220 C C . LYS A 1 279 ? 21.706 48.193 -26.831 1.00 68.25 279 LYS A C 1
ATOM 2222 O O . LYS A 1 279 ? 21.473 49.365 -26.537 1.00 68.25 279 LYS A O 1
ATOM 2227 N N . PHE A 1 280 ? 20.826 47.422 -27.465 1.00 67.00 280 PHE A N 1
ATOM 2228 C CA . PHE A 1 280 ? 19.465 47.856 -27.772 1.00 67.00 280 PHE A CA 1
ATOM 2229 C C . PHE A 1 280 ? 18.627 47.996 -26.495 1.00 67.00 280 PHE A C 1
ATOM 2231 O O . PHE A 1 280 ? 18.035 49.049 -26.268 1.00 67.00 280 PHE A O 1
ATOM 2238 N N . ILE A 1 281 ? 18.665 46.995 -25.611 1.00 64.25 281 ILE A N 1
ATOM 22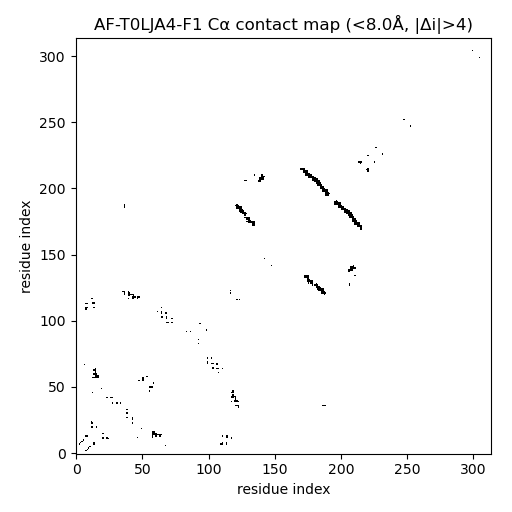39 C CA . ILE A 1 281 ? 17.955 47.015 -24.325 1.00 64.25 281 ILE A CA 1
ATOM 2240 C C . ILE A 1 281 ? 18.457 48.161 -23.441 1.00 64.25 281 ILE A C 1
ATOM 2242 O O . ILE A 1 281 ? 17.639 48.882 -22.883 1.00 64.25 281 ILE A O 1
ATOM 2246 N N . ALA A 1 282 ? 19.771 48.403 -23.373 1.00 65.31 282 ALA A N 1
ATOM 2247 C CA . ALA A 1 282 ? 20.338 49.513 -22.602 1.00 65.31 282 ALA A CA 1
ATOM 2248 C C . ALA A 1 282 ? 19.849 50.897 -23.082 1.00 65.31 282 ALA A C 1
ATOM 2250 O O . ALA A 1 282 ? 19.599 51.780 -22.261 1.00 65.31 282 ALA A O 1
ATOM 2251 N N . ARG A 1 283 ? 19.654 51.086 -24.397 1.00 62.16 283 ARG A N 1
ATOM 2252 C CA . ARG A 1 283 ? 19.073 52.323 -24.955 1.00 62.16 283 ARG A CA 1
ATOM 2253 C C . ARG A 1 283 ? 17.585 52.462 -24.651 1.00 62.16 283 ARG A C 1
ATOM 2255 O O . ARG A 1 283 ? 17.142 53.555 -24.317 1.00 62.16 283 ARG A O 1
ATOM 2262 N N . VAL A 1 284 ? 16.827 51.369 -24.749 1.00 62.19 284 VAL A N 1
ATOM 2263 C CA . VAL A 1 284 ? 15.390 51.363 -24.429 1.00 62.19 284 VAL A CA 1
ATOM 2264 C C . VAL A 1 284 ? 15.166 51.652 -22.941 1.00 62.19 284 VAL A C 1
ATOM 2266 O O . VAL A 1 284 ? 14.274 52.422 -22.597 1.00 62.19 284 VAL A O 1
ATOM 2269 N N . TRP A 1 285 ? 16.020 51.120 -22.063 1.00 57.50 285 TRP A N 1
ATOM 2270 C CA . TRP A 1 285 ? 15.951 51.367 -20.621 1.00 57.50 285 TRP A CA 1
ATOM 2271 C C . TRP A 1 285 ? 16.236 52.830 -20.251 1.00 57.50 285 TRP A C 1
ATOM 2273 O O . TRP A 1 285 ? 15.477 53.414 -19.484 1.00 57.50 285 TRP A O 1
ATOM 2283 N N . GLN A 1 286 ? 17.246 53.468 -20.862 1.00 61.94 286 GLN A N 1
ATOM 2284 C CA . GLN A 1 286 ? 17.512 54.905 -20.666 1.00 61.94 286 GLN A CA 1
ATOM 2285 C C . GLN A 1 286 ? 16.334 55.798 -21.081 1.00 61.94 286 GLN A C 1
ATOM 2287 O O . GLN A 1 286 ? 16.117 56.856 -20.496 1.00 61.94 286 GLN A O 1
ATOM 2292 N N . GLN A 1 287 ? 15.570 55.380 -22.090 1.00 58.31 287 GLN A N 1
ATOM 2293 C CA . GLN A 1 287 ? 14.421 56.133 -22.585 1.00 58.31 287 GLN A CA 1
ATOM 2294 C C . GLN A 1 287 ? 13.175 55.938 -21.703 1.00 58.31 287 GLN A C 1
ATOM 2296 O O . GLN A 1 287 ? 12.342 56.839 -21.611 1.00 58.31 287 GLN A O 1
ATOM 2301 N N . TYR A 1 288 ? 13.067 54.791 -21.024 1.00 50.62 288 TYR A N 1
ATOM 2302 C CA . TYR A 1 288 ? 11.959 54.467 -20.124 1.00 50.62 288 TYR A CA 1
ATOM 2303 C C . TYR A 1 288 ? 12.099 55.154 -18.754 1.00 50.62 288 TYR A C 1
ATOM 2305 O O . TYR A 1 288 ? 11.118 55.698 -18.252 1.00 50.62 288 TYR A O 1
ATOM 2313 N N . ASP A 1 289 ? 13.320 55.218 -18.205 1.00 57.84 289 ASP A N 1
ATOM 2314 C CA . ASP A 1 289 ? 13.618 55.829 -16.893 1.00 57.84 289 ASP A CA 1
ATOM 2315 C C . ASP A 1 289 ? 13.323 57.345 -16.852 1.00 57.84 289 ASP A C 1
ATOM 2317 O O . ASP A 1 289 ? 12.932 57.911 -15.829 1.00 57.84 289 ASP A O 1
ATOM 2321 N N . TRP A 1 290 ? 13.441 58.019 -18.003 1.00 52.88 290 TRP A N 1
ATOM 2322 C CA . TRP A 1 290 ? 13.101 59.439 -18.147 1.00 52.88 290 TRP A CA 1
ATOM 2323 C C . TRP A 1 290 ? 11.589 59.703 -18.033 1.00 52.88 290 TRP A C 1
ATOM 2325 O O . TRP A 1 290 ? 11.166 60.700 -17.444 1.00 52.88 290 TRP A O 1
ATOM 2335 N N . ILE A 1 291 ? 10.762 58.808 -18.581 1.00 56.00 291 ILE A N 1
ATOM 2336 C CA . ILE A 1 291 ? 9.303 58.981 -18.658 1.00 56.00 291 ILE A CA 1
ATOM 2337 C C . ILE A 1 291 ? 8.649 58.662 -17.308 1.00 56.00 291 ILE A C 1
ATOM 2339 O O . ILE A 1 291 ? 7.762 59.392 -16.859 1.00 56.00 291 ILE A O 1
ATOM 2343 N N . THR A 1 292 ? 9.114 57.616 -16.622 1.00 57.44 292 THR A N 1
ATOM 2344 C CA . THR A 1 292 ? 8.623 57.234 -15.289 1.00 57.44 292 THR A CA 1
ATOM 2345 C C . THR A 1 292 ? 9.000 58.259 -14.221 1.00 57.44 292 THR A C 1
ATOM 2347 O O . THR A 1 292 ? 8.165 58.569 -13.372 1.00 57.44 292 THR A O 1
ATOM 2350 N N . SER A 1 293 ? 10.195 58.856 -14.296 1.00 56.12 293 SER A N 1
ATOM 2351 C CA . SER A 1 293 ? 10.642 59.915 -13.377 1.00 56.12 293 SER A CA 1
ATOM 2352 C C . SER A 1 293 ? 9.720 61.146 -13.387 1.00 56.12 293 SER A C 1
ATOM 2354 O O . SER A 1 293 ? 9.317 61.626 -12.321 1.00 56.12 293 SER A O 1
ATOM 2356 N N . GLN A 1 294 ? 9.299 61.613 -14.572 1.00 58.56 294 GLN A N 1
ATOM 2357 C CA . GLN A 1 294 ? 8.403 62.773 -14.700 1.00 58.56 294 GLN A CA 1
ATOM 2358 C C . GLN A 1 294 ? 6.956 62.475 -14.279 1.00 58.56 294 GLN A C 1
ATOM 2360 O O . GLN A 1 294 ? 6.296 63.325 -13.678 1.00 58.56 294 GLN A O 1
ATOM 2365 N N . GLN A 1 295 ? 6.454 61.267 -14.556 1.00 55.84 295 GLN A N 1
ATOM 2366 C CA . GLN A 1 295 ? 5.102 60.869 -14.146 1.00 55.84 295 GLN A CA 1
ATOM 2367 C C . GLN A 1 295 ? 4.997 60.648 -12.634 1.00 55.84 295 GLN A C 1
ATOM 2369 O O . GLN A 1 295 ? 3.995 61.033 -12.030 1.00 55.84 295 GLN A O 1
ATOM 2374 N N . LEU A 1 296 ? 6.046 60.107 -12.005 1.00 52.06 296 LEU A N 1
ATOM 2375 C CA . LEU A 1 296 ? 6.129 60.006 -10.551 1.00 52.06 296 LEU A CA 1
ATOM 2376 C C . LEU A 1 296 ? 6.158 61.401 -9.918 1.00 52.06 296 LEU A C 1
ATOM 2378 O O . LEU A 1 296 ? 5.305 61.684 -9.085 1.00 52.06 296 LEU A O 1
ATOM 2382 N N . THR A 1 297 ? 7.030 62.321 -10.344 1.00 58.62 297 THR A N 1
ATOM 2383 C CA . THR A 1 297 ? 7.067 63.679 -9.750 1.00 58.62 297 THR A CA 1
ATOM 2384 C C . THR A 1 297 ? 5.749 64.454 -9.899 1.00 58.62 297 THR A C 1
ATOM 2386 O O . THR A 1 297 ? 5.393 65.228 -9.008 1.00 58.62 297 THR A O 1
ATOM 2389 N N . ALA A 1 298 ? 4.985 64.220 -10.971 1.00 58.00 298 ALA A N 1
ATOM 2390 C CA . ALA A 1 298 ? 3.647 64.790 -11.141 1.00 58.00 298 ALA A CA 1
ATOM 2391 C C . ALA A 1 298 ? 2.606 64.173 -10.183 1.00 58.00 298 ALA A C 1
ATOM 2393 O O . ALA A 1 298 ? 1.838 64.910 -9.563 1.00 58.00 298 ALA A O 1
ATOM 2394 N N . LEU A 1 299 ? 2.616 62.845 -10.008 1.00 51.16 299 LEU A N 1
ATOM 2395 C CA . LEU A 1 299 ? 1.749 62.141 -9.052 1.00 51.16 299 LEU A CA 1
ATOM 2396 C C . LEU A 1 299 ? 2.070 62.523 -7.599 1.00 51.16 299 LEU A C 1
ATOM 2398 O O . LEU A 1 299 ? 1.157 62.769 -6.815 1.00 51.16 299 LEU A O 1
ATOM 2402 N N . TRP A 1 300 ? 3.350 62.665 -7.250 1.00 53.31 300 TRP A N 1
ATOM 2403 C CA . TRP A 1 300 ? 3.798 63.043 -5.904 1.00 53.31 300 TRP A CA 1
ATOM 2404 C C . TRP A 1 300 ? 3.314 64.443 -5.473 1.00 53.31 300 TRP A C 1
ATOM 2406 O O . TRP A 1 300 ? 2.981 64.634 -4.305 1.00 53.31 300 TRP A O 1
ATOM 2416 N N . ARG A 1 301 ? 3.164 65.403 -6.402 1.00 56.00 301 ARG A N 1
ATOM 2417 C CA . ARG A 1 301 ? 2.557 66.723 -6.111 1.00 56.00 301 ARG A CA 1
ATOM 2418 C C . ARG A 1 301 ? 1.041 66.674 -5.924 1.00 56.00 301 ARG A C 1
ATOM 2420 O O . ARG A 1 301 ? 0.494 67.499 -5.199 1.00 56.00 301 ARG A O 1
ATOM 2427 N N . GLN A 1 302 ? 0.363 65.724 -6.562 1.00 60.75 302 GLN A N 1
ATOM 2428 C CA . GLN A 1 302 ? -1.096 65.610 -6.519 1.00 60.75 302 GLN A CA 1
ATOM 2429 C C . GLN A 1 302 ? -1.603 65.036 -5.185 1.00 60.75 302 GLN A C 1
ATOM 2431 O O . GLN A 1 302 ? -2.726 65.329 -4.782 1.00 60.75 302 GLN A O 1
ATOM 2436 N N . PHE A 1 303 ? -0.765 64.274 -4.472 1.00 55.12 303 PHE A N 1
ATOM 2437 C CA . PHE A 1 303 ? -1.100 63.667 -3.177 1.00 55.12 303 PHE A CA 1
ATOM 2438 C C . PHE A 1 303 ? -0.744 64.519 -1.945 1.00 55.12 303 PHE A C 1
ATOM 2440 O O . PHE A 1 303 ? -0.965 64.069 -0.824 1.00 55.12 303 PHE A O 1
ATOM 2447 N N . GLY A 1 304 ? -0.245 65.750 -2.117 1.00 54.53 304 GLY A N 1
ATOM 2448 C CA . GLY A 1 304 ? -0.137 66.735 -1.027 1.00 54.53 304 GLY A CA 1
ATOM 2449 C C . GLY A 1 304 ? 0.733 66.322 0.170 1.00 54.53 304 GLY A C 1
ATOM 2450 O O . GLY A 1 304 ? 0.520 66.821 1.274 1.00 54.53 304 GLY A O 1
ATOM 2451 N N . ILE A 1 305 ? 1.696 65.417 -0.018 1.00 50.16 305 ILE A N 1
ATOM 2452 C CA . ILE A 1 305 ? 2.625 65.001 1.039 1.00 50.16 305 ILE A CA 1
ATOM 2453 C C . ILE A 1 305 ? 3.775 66.020 1.079 1.00 50.16 305 ILE A C 1
ATOM 2455 O O . ILE A 1 305 ? 4.476 66.150 0.074 1.00 50.16 305 ILE A O 1
ATOM 2459 N N . PRO A 1 306 ? 3.990 66.761 2.184 1.00 52.66 306 PRO A N 1
ATOM 2460 C CA . PRO A 1 306 ? 5.102 67.698 2.264 1.00 52.66 306 PRO A CA 1
ATOM 2461 C C . PRO A 1 306 ? 6.429 66.936 2.252 1.00 52.66 306 PRO A C 1
ATOM 2463 O O . PRO A 1 306 ? 6.616 65.965 2.990 1.00 52.66 306 PRO A O 1
ATOM 2466 N N . GLU A 1 307 ? 7.341 67.393 1.396 1.00 53.69 307 GLU A N 1
ATOM 2467 C CA . GLU A 1 307 ? 8.718 66.916 1.317 1.00 53.69 307 GLU A CA 1
ATOM 2468 C C . GLU A 1 307 ? 9.366 67.065 2.696 1.00 53.69 307 GLU A C 1
ATOM 2470 O O . GLU A 1 307 ? 9.483 68.163 3.244 1.00 53.69 307 GLU A O 1
ATOM 2475 N N . LYS A 1 308 ? 9.737 65.939 3.306 1.00 42.00 308 LYS A N 1
ATOM 2476 C CA . LYS A 1 308 ? 10.482 65.948 4.559 1.00 42.00 308 LYS A CA 1
ATOM 2477 C C . LYS A 1 308 ? 11.919 66.319 4.206 1.00 42.00 308 LYS A C 1
ATOM 2479 O O . LYS A 1 308 ? 12.662 65.472 3.719 1.00 42.00 308 LYS A O 1
ATOM 2484 N N . GLU A 1 309 ? 12.295 67.574 4.435 1.00 51.41 309 GLU A N 1
ATOM 2485 C CA . GLU A 1 309 ? 13.698 67.982 4.432 1.00 51.41 309 GLU A CA 1
ATOM 2486 C C . GLU A 1 309 ? 14.456 67.103 5.434 1.00 51.41 309 GLU A C 1
ATOM 2488 O O . GLU A 1 309 ? 14.234 67.161 6.647 1.00 51.41 309 GLU A O 1
ATOM 2493 N N . THR A 1 310 ? 15.322 66.228 4.931 1.00 41.97 310 THR A N 1
ATOM 2494 C CA . THR A 1 310 ? 16.310 65.562 5.774 1.00 41.97 310 THR A CA 1
ATOM 2495 C C . THR A 1 310 ? 17.482 66.514 5.996 1.00 41.97 310 THR A C 1
ATOM 2497 O O . THR A 1 310 ? 18.008 67.055 5.021 1.00 41.97 310 THR A O 1
ATOM 2500 N N . PRO A 1 311 ? 17.905 66.717 7.253 1.00 43.50 311 PRO A N 1
ATOM 2501 C CA . PRO A 1 311 ? 18.942 67.673 7.597 1.00 43.50 311 PRO A CA 1
ATOM 2502 C C . PRO A 1 311 ? 20.296 67.221 7.051 1.00 43.50 311 PRO A C 1
ATOM 2504 O O . PRO A 1 311 ? 20.680 66.056 7.166 1.00 43.50 311 PRO A O 1
ATOM 2507 N N . THR A 1 312 ? 21.037 68.180 6.505 1.00 44.81 312 THR A N 1
ATOM 2508 C CA . THR A 1 312 ? 22.477 68.083 6.272 1.00 44.81 312 THR A CA 1
ATOM 2509 C C . THR A 1 312 ? 23.181 67.765 7.588 1.00 44.81 312 THR A C 1
ATOM 2511 O O . THR A 1 312 ? 23.203 68.594 8.500 1.00 44.81 312 THR A O 1
ATOM 2514 N N . ALA A 1 313 ? 23.757 66.569 7.684 1.00 41.78 313 ALA A N 1
ATOM 2515 C CA . ALA A 1 313 ? 24.844 66.308 8.613 1.00 41.78 313 ALA A CA 1
ATOM 2516 C C . ALA A 1 313 ? 26.162 66.738 7.950 1.00 41.78 313 ALA A C 1
ATOM 2518 O O . ALA A 1 313 ? 26.375 66.482 6.765 1.00 41.78 313 ALA A O 1
ATOM 2519 N N . ILE A 1 314 ? 26.949 67.456 8.749 1.00 46.91 314 ILE A N 1
ATOM 2520 C CA . ILE A 1 314 ? 28.249 68.093 8.490 1.00 46.91 314 ILE A CA 1
ATOM 2521 C C . ILE A 1 314 ? 29.275 67.106 7.927 1.00 46.91 314 ILE A C 1
ATOM 2523 O O . ILE A 1 314 ? 29.320 65.965 8.439 1.00 46.91 314 ILE A O 1
#

Mean predicted aligned error: 17.84 Å

Sequence (314 aa):
MLVLEEQVFSELLFGATKKQAEQLHVQDSDYCHDGGIRRSRLRSTLVEMMLGHSHGMPQCFWPSVDKVAMRLLTLIFPVLNWVRRTWPPDQDMPDIKTIYQEIHNCLAYACWFAVHKQRASSVLEFTWLHPGDQYCPDQIELCPAGLQRALATSGNVPSTLGSDTQDAPPARIARVMICVVPRLDIIKSVECDGEAVGHTITTLADTRVVYYLGLMDPDADDEVFKWSLMEYSMTLQPKTSFAKRLRAGPLAFRRFLDELVMRILAALWLLGILFVIHKFIARVWQQYDWITSQQLTALWRQFGIPEKETPTAI

Foldseek 3Di:
DCLCCVLAQVQLAAQADPVLSVVLVVLCVVCVVPDPLVSLQVQLVSLCVVCVVVVLDRPRRLVSLLVSLVVVCVVCVVVVVVCVVVPDPPDDDDDSVVVSVVSSVVSSVSNSVSSVCSNDSKDKDFAFDDFFAFDDPLEAEPQDPVNVVVVVVVVPPPPPDDDDPDCDDADKTKTFHDWPGTWIWIWDFDDDPNDGPDIDIDTPDTIYTHIDIAGPDVVVRCVVVVDDPVNVVVVVPPPDDPPVQVPPDPVSVVVVVVVVVVVVVVVVVVVVVVVVVVVVVVVVVVVVVVVVVVVVVVVVVVVPDDDPDDDDDD

Secondary structure (DSSP, 8-state):
--HHIIIIISSSSTT--HHHHHHHHHHHHHTTTS-HHHHHHHHHHHHHHHHGGGTT--TTHHHHHHHHHHHHHHHHHHHHHHHHHHS-TTSPPPPHHHHHHHHHHHHHHHHHHHHHHHHSSSEEEEEPPPTTPBP-TTSEE---HHHHHHHHHHTTS---S---SS-PPPPEEEEEEEEEE-EEEEEEEEEETTEEEEEEEEEEE--EEEEEEEESSHHHHHHHS---HHHHHHHHS-S-SSTTTTTS-HHHHHHHHHHHHHHHHHHHHHHHHHHHHHHHHHHHHHHHHHHHHHHHHHHHHHTT----------

pLDDT: mean 74.54, std 15.99, range [36.56, 95.12]

Solvent-accessible surface area (backbone atoms only — not comparable to full-atom values): 18227 Å² total; per-residue (Å²): 143,54,64,60,50,66,73,35,61,64,47,82,52,49,24,47,47,71,70,56,47,51,54,50,48,52,53,51,61,78,40,61,89,48,59,69,49,62,44,30,38,53,46,10,53,51,47,47,63,69,18,64,86,47,82,72,44,49,88,36,34,66,68,44,44,53,53,52,35,53,53,49,51,61,69,46,41,68,57,52,54,50,50,68,73,70,50,62,90,92,53,89,75,81,53,70,66,57,54,50,49,54,48,37,54,56,44,47,53,53,46,50,47,33,39,52,50,38,52,33,46,44,40,78,47,77,49,73,65,54,66,67,40,73,64,52,92,81,47,44,76,56,72,51,75,66,54,56,50,51,52,56,56,61,72,63,58,76,83,87,66,79,95,66,100,77,77,76,78,77,61,66,34,54,20,28,58,41,60,78,37,48,26,31,35,40,41,34,81,39,66,56,97,87,41,80,77,47,71,47,78,46,78,77,39,69,28,29,28,31,68,43,79,43,50,65,50,63,72,60,33,52,67,76,60,61,63,46,74,65,57,49,51,62,66,67,47,71,90,61,70,64,72,58,60,74,66,48,56,76,68,54,55,48,54,50,51,53,52,51,51,52,51,52,52,51,51,54,51,52,51,52,51,51,52,53,50,51,56,50,50,56,53,55,48,60,61,48,56,58,54,53,54,56,54,48,57,54,51,53,64,74,68,71,64,78,84,78,83,75,79,86,77,131

Organism: Colletotrichum gloeosporioides (strain Cg-14) (NCBI:txid1237896)